Protein AF-A0A7W1KTT6-F1 (afdb_monomer_lite)

Radius of gyration: 33.04 Å; chains: 1; bounding box: 72×103×74 Å

Foldseek 3Di:
DDDDPVNVVCCVVVVVVVVVVVVVVVVCPVVVDPDDDDDDDDDDDDDDDDDDDDDDDDDDDPPPPPPPDPPPPDDDPPDDPVVPDDDDDDDDDDDDDDDDDDDDDPDPDPPDPDDDDDADPQAAWDWDQDPNWIKGWRWWDDDPNFIATWMAINNDIDGGQGAQRADPVRQKGWHDDDVQKTWMDGPHDIDMIGGHPPD

Secondary structure (DSSP, 8-state):
-PPPHHHHHHHHHHHHHHHHHHHHHHHHHHHTT------PPPPP---PPP-----------------------S--TTPPPGGG-PPP-----------------------------PPPTT--B-EEEETTEEEEEEEEEEETTEEEEEEEETTEEEEEEETT-EETTTTEEEEEEETTEEEEEETTEEEEEEB----

pLDDT: mean 70.81, std 20.76, range [34.56, 96.5]

Sequence (199 aa):
MPLTPRDRRTLMIGGGVLGVLLVGFMLMNLLAGGGGDEAIPSLPDITVPPDGNGPGPVTPTPSVGTSPIPVFTGRDPFSIPPELTSAPATTSSTSTSTSTSTSTTSTTSTSTSTTTTSPPPGGSGDGDEVGGKTVVLLSVFTNGGEPMVQVDVDGQVFNGIGIGDTFDNGRYELRSVSGDCATFVFGDESFTLCVDPDK

Structure (mmCIF, N/CA/C/O backbone):
data_AF-A0A7W1KTT6-F1
#
_entry.id   AF-A0A7W1KTT6-F1
#
loop_
_atom_site.group_PDB
_atom_site.id
_atom_site.type_symbol
_atom_site.label_atom_id
_atom_site.label_alt_id
_atom_site.label_comp_id
_atom_site.label_asym_id
_atom_site.label_entity_id
_atom_site.label_seq_id
_atom_site.pdbx_PDB_ins_code
_atom_site.Cartn_x
_atom_site.Cartn_y
_atom_site.Cartn_z
_atom_site.occupancy
_atom_site.B_iso_or_equiv
_atom_site.auth_seq_id
_atom_site.auth_comp_id
_atom_site.auth_asym_id
_atom_site.auth_atom_id
_atom_site.pdbx_PDB_model_num
ATOM 1 N N . MET A 1 1 ? -1.187 54.046 -0.653 1.00 56.88 1 MET A N 1
ATOM 2 C CA . MET A 1 1 ? -2.513 53.758 -1.242 1.00 56.88 1 MET A CA 1
ATOM 3 C C . MET A 1 1 ? -2.971 52.419 -0.681 1.00 56.88 1 MET A C 1
ATOM 5 O O . MET A 1 1 ? -2.197 51.475 -0.793 1.00 56.88 1 MET A O 1
ATOM 9 N N . PRO A 1 2 ? -4.114 52.331 0.021 1.00 67.19 2 PRO A N 1
ATOM 10 C CA . PRO A 1 2 ? -4.573 51.065 0.587 1.00 67.19 2 PRO A CA 1
ATOM 11 C C . PRO A 1 2 ? -4.939 50.098 -0.547 1.00 67.19 2 PRO A C 1
ATOM 13 O O . PRO A 1 2 ? -5.739 50.435 -1.416 1.00 67.19 2 PRO A O 1
ATOM 16 N N . LEU A 1 3 ? -4.312 48.920 -0.557 1.00 65.62 3 LEU A N 1
ATOM 17 C CA . LEU A 1 3 ? -4.568 47.877 -1.550 1.00 65.62 3 LEU A CA 1
ATOM 18 C C . LEU A 1 3 ? -6.004 47.375 -1.392 1.00 65.62 3 LEU A C 1
ATOM 20 O O . LEU A 1 3 ? -6.430 47.036 -0.283 1.00 65.62 3 LEU A O 1
ATOM 24 N N . THR A 1 4 ? -6.756 47.340 -2.492 1.00 80.38 4 THR A N 1
ATOM 25 C CA . THR A 1 4 ? -8.133 46.850 -2.446 1.00 80.38 4 THR A CA 1
ATOM 26 C C . THR A 1 4 ? -8.159 45.359 -2.075 1.00 80.38 4 THR A C 1
ATOM 28 O O . THR A 1 4 ? -7.222 44.617 -2.384 1.00 80.38 4 THR A O 1
ATOM 31 N N . PRO A 1 5 ? -9.228 44.864 -1.420 1.00 75.06 5 PRO A N 1
ATOM 32 C CA . PRO A 1 5 ? -9.309 43.468 -0.978 1.00 75.06 5 PRO A CA 1
ATOM 33 C C . PRO A 1 5 ? -9.140 42.434 -2.103 1.00 75.06 5 PRO A C 1
ATOM 35 O O . PRO A 1 5 ? -8.706 41.311 -1.849 1.00 75.06 5 PRO A O 1
ATOM 38 N N . ARG A 1 6 ? -9.457 42.811 -3.349 1.00 72.44 6 ARG A N 1
ATOM 39 C CA . ARG A 1 6 ? -9.263 41.966 -4.536 1.00 72.44 6 ARG A CA 1
ATOM 40 C C . ARG A 1 6 ? -7.788 41.849 -4.919 1.00 72.44 6 ARG A C 1
ATOM 42 O O . ARG A 1 6 ? -7.324 40.729 -5.099 1.00 72.44 6 ARG A O 1
ATOM 49 N N . ASP A 1 7 ? -7.039 42.951 -4.919 1.00 73.50 7 ASP A N 1
ATOM 50 C CA . ASP A 1 7 ? -5.594 42.930 -5.191 1.00 73.50 7 ASP A CA 1
ATOM 51 C C . ASP A 1 7 ? -4.828 42.134 -4.138 1.00 73.50 7 ASP A C 1
ATOM 53 O O . ASP A 1 7 ? -3.911 41.386 -4.466 1.00 73.50 7 ASP A O 1
ATOM 57 N N . ARG A 1 8 ? -5.247 42.211 -2.869 1.00 76.56 8 ARG A N 1
ATOM 58 C CA . ARG A 1 8 ? -4.639 41.417 -1.793 1.00 76.56 8 ARG A CA 1
ATOM 59 C C . ARG A 1 8 ? -4.814 39.913 -2.016 1.00 76.56 8 ARG A C 1
ATOM 61 O O . ARG A 1 8 ? -3.890 39.149 -1.749 1.00 76.56 8 ARG A O 1
ATOM 68 N N . ARG A 1 9 ? -5.979 39.485 -2.514 1.00 75.25 9 ARG A N 1
ATOM 69 C CA . ARG A 1 9 ? -6.261 38.071 -2.799 1.00 75.25 9 ARG A CA 1
ATOM 70 C C . ARG A 1 9 ? -5.501 37.591 -4.035 1.00 75.25 9 ARG A C 1
ATOM 72 O O . ARG A 1 9 ? -4.927 36.508 -3.995 1.00 75.25 9 ARG A O 1
ATOM 79 N N . THR A 1 10 ? -5.421 38.412 -5.079 1.00 78.81 10 THR A N 1
ATOM 80 C CA . THR A 1 10 ? -4.628 38.112 -6.280 1.00 78.81 10 THR A CA 1
ATOM 81 C C . THR A 1 10 ? -3.133 38.045 -5.969 1.00 78.81 10 THR A C 1
ATOM 83 O O . THR A 1 10 ? -2.455 37.149 -6.457 1.00 78.81 10 THR A O 1
ATOM 86 N N . LEU A 1 11 ? -2.619 38.924 -5.105 1.00 77.44 11 LEU A N 1
ATOM 87 C CA . LEU A 1 11 ? -1.205 38.940 -4.726 1.00 77.44 11 LEU A CA 1
ATOM 88 C C . LEU A 1 11 ? -0.835 37.777 -3.793 1.00 77.44 11 LEU A C 1
ATOM 90 O O . LEU A 1 11 ? 0.236 37.199 -3.948 1.00 77.44 11 LEU A O 1
ATOM 94 N N . MET A 1 12 ? -1.730 37.372 -2.883 1.00 76.88 12 MET A N 1
ATOM 95 C CA . MET A 1 12 ? -1.530 36.162 -2.073 1.00 76.88 12 MET A CA 1
ATOM 96 C C . MET A 1 12 ? -1.546 34.887 -2.921 1.00 76.88 12 MET A C 1
ATOM 98 O O . MET A 1 12 ? -0.669 34.043 -2.762 1.00 76.88 12 MET A O 1
ATOM 102 N N . ILE A 1 13 ? -2.519 34.745 -3.827 1.00 76.12 13 ILE A N 1
ATOM 103 C CA . ILE A 1 13 ? -2.648 33.540 -4.658 1.00 76.12 13 ILE A CA 1
ATOM 104 C C . ILE A 1 13 ? -1.524 33.491 -5.702 1.00 76.12 13 ILE A C 1
ATOM 106 O O . ILE A 1 13 ? -0.840 32.479 -5.814 1.00 76.12 13 ILE A O 1
ATOM 110 N N . GLY A 1 14 ? -1.278 34.590 -6.418 1.00 74.56 14 GLY A N 1
ATOM 111 C CA . GLY A 1 14 ? -0.224 34.669 -7.432 1.00 74.56 14 GLY A CA 1
ATOM 112 C C . GLY A 1 14 ? 1.182 34.536 -6.843 1.00 74.56 14 GLY A C 1
ATOM 113 O O . GLY A 1 14 ? 2.007 33.807 -7.387 1.00 74.56 14 GLY A O 1
ATOM 114 N N . GLY A 1 15 ? 1.441 35.174 -5.697 1.00 81.69 15 GLY A N 1
ATOM 115 C CA . GLY A 1 15 ? 2.716 35.046 -4.988 1.00 81.69 15 GLY A CA 1
ATOM 116 C C . GLY A 1 15 ? 2.950 33.636 -4.446 1.00 81.69 15 GLY A C 1
ATOM 117 O O . GLY A 1 15 ? 4.059 33.118 -4.557 1.00 81.69 15 GLY A O 1
ATOM 118 N N . GLY A 1 16 ? 1.903 32.985 -3.928 1.0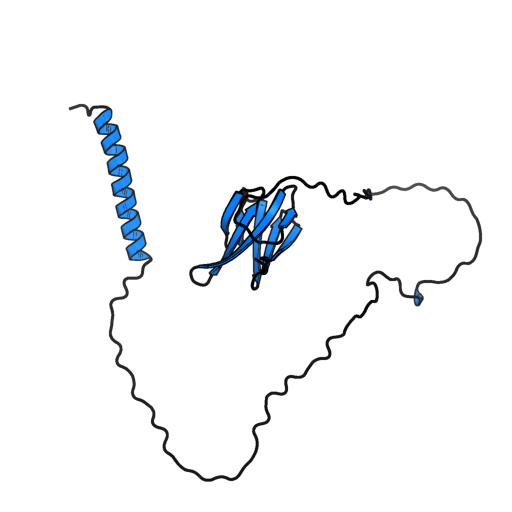0 86.25 16 GLY A N 1
ATOM 119 C CA . GLY A 1 16 ? 1.973 31.596 -3.473 1.00 86.25 16 GLY A CA 1
ATOM 120 C C . GLY A 1 16 ? 2.316 30.627 -4.605 1.00 86.25 16 GLY A C 1
ATOM 121 O O . GLY A 1 16 ? 3.244 29.835 -4.470 1.00 86.25 16 GLY A O 1
ATOM 122 N N . VAL A 1 17 ? 1.631 30.734 -5.748 1.00 88.56 17 VAL A N 1
ATOM 123 C CA . VAL A 1 17 ? 1.879 29.864 -6.913 1.00 88.56 17 VAL A CA 1
ATOM 124 C C . VAL A 1 17 ? 3.291 30.062 -7.471 1.00 88.56 17 VAL A C 1
ATOM 126 O O . VAL A 1 17 ? 3.981 29.082 -7.751 1.00 88.56 17 VAL A O 1
ATOM 129 N N . LEU A 1 18 ? 3.757 31.310 -7.582 1.00 88.06 18 LEU A N 1
ATOM 130 C CA . LEU A 1 18 ? 5.113 31.600 -8.057 1.00 88.06 18 LEU A CA 1
ATOM 131 C C . LEU A 1 18 ? 6.187 31.077 -7.090 1.00 88.06 18 LEU A C 1
ATOM 133 O O . LEU A 1 18 ? 7.201 30.537 -7.530 1.00 88.06 18 LEU A O 1
ATOM 137 N N . GLY A 1 19 ? 5.950 31.194 -5.780 1.00 89.44 19 GLY A N 1
ATOM 138 C CA . GLY A 1 19 ? 6.840 30.653 -4.754 1.00 89.44 19 GLY A CA 1
ATOM 139 C C . GLY A 1 19 ? 6.948 29.130 -4.820 1.00 89.44 19 GLY A C 1
ATOM 140 O O . GLY A 1 19 ? 8.054 28.594 -4.815 1.00 89.44 19 GLY A O 1
ATOM 141 N N . VAL A 1 20 ? 5.816 28.433 -4.959 1.00 91.50 20 VAL A N 1
ATOM 142 C CA . VAL A 1 20 ? 5.790 26.965 -5.079 1.00 91.50 20 VAL A CA 1
ATOM 143 C C . VAL A 1 20 ? 6.499 26.498 -6.352 1.00 91.50 20 VAL A C 1
ATOM 145 O O . VAL A 1 20 ? 7.270 25.544 -6.292 1.00 91.50 20 VAL A O 1
ATOM 148 N N . LEU A 1 21 ? 6.316 27.190 -7.481 1.00 90.56 21 LEU A N 1
ATOM 149 C CA . LEU A 1 21 ? 7.017 26.861 -8.727 1.00 90.56 21 LEU A CA 1
ATOM 150 C C . LEU A 1 21 ? 8.536 27.034 -8.618 1.00 90.56 21 LEU A C 1
ATOM 152 O O . LEU A 1 21 ? 9.272 26.174 -9.094 1.00 90.56 21 LEU A O 1
ATOM 156 N N . LEU A 1 22 ? 9.016 28.104 -7.978 1.00 89.62 22 LEU A N 1
ATOM 157 C CA . LEU A 1 22 ? 10.454 28.326 -7.789 1.00 89.62 22 LEU A CA 1
ATOM 158 C C . LEU A 1 22 ? 11.085 27.271 -6.878 1.00 89.62 22 LEU A C 1
ATOM 160 O O . LEU A 1 22 ? 12.152 26.748 -7.196 1.00 89.62 22 LEU A O 1
ATOM 164 N N . VAL A 1 23 ? 10.419 26.930 -5.773 1.00 90.06 23 VAL A N 1
ATOM 165 C CA . VAL A 1 23 ? 10.900 25.893 -4.848 1.00 90.06 23 VAL A CA 1
ATOM 166 C C . VAL A 1 23 ? 10.878 24.520 -5.519 1.00 90.06 23 VAL A C 1
ATOM 168 O O . VAL A 1 23 ? 11.867 23.794 -5.446 1.00 90.06 23 VAL A O 1
ATOM 171 N N . GLY A 1 24 ? 9.801 24.190 -6.237 1.00 88.81 24 GLY A N 1
ATOM 172 C CA . GLY A 1 24 ? 9.694 22.951 -7.006 1.00 88.81 24 GLY A CA 1
ATOM 173 C C . GLY A 1 24 ? 10.766 22.843 -8.090 1.00 88.81 24 GLY A C 1
ATOM 174 O O . GLY A 1 24 ? 11.413 21.809 -8.203 1.00 88.81 24 GLY A O 1
ATOM 175 N N . PHE A 1 25 ? 11.030 23.922 -8.832 1.00 86.25 25 PHE A N 1
ATOM 176 C CA . PHE A 1 25 ? 12.096 23.955 -9.835 1.00 86.25 25 PHE A CA 1
ATOM 177 C C . PHE A 1 25 ? 13.480 23.762 -9.207 1.00 86.25 25 PHE A C 1
ATOM 179 O O . PHE A 1 25 ? 14.298 23.023 -9.754 1.00 86.25 25 PHE A O 1
ATOM 186 N N . MET A 1 26 ? 13.755 24.381 -8.055 1.00 84.50 26 MET A N 1
ATOM 187 C CA . MET A 1 26 ? 15.050 24.216 -7.394 1.00 84.50 26 MET A CA 1
ATOM 188 C C . MET A 1 26 ? 15.242 22.797 -6.853 1.00 84.50 26 MET A C 1
ATOM 190 O O . MET A 1 26 ? 16.310 22.220 -7.035 1.00 84.50 26 MET A O 1
ATOM 194 N N . LEU A 1 27 ? 14.200 22.211 -6.256 1.00 84.75 27 LEU A N 1
ATOM 195 C CA . LEU A 1 27 ? 14.218 20.817 -5.811 1.00 84.75 27 LEU A CA 1
ATOM 196 C C . LEU A 1 27 ? 14.378 19.861 -6.990 1.00 84.75 27 LEU A C 1
ATOM 198 O O . LEU A 1 27 ? 15.180 18.942 -6.904 1.00 84.75 27 LEU A O 1
ATOM 202 N N . MET A 1 28 ? 13.699 20.112 -8.110 1.00 82.38 28 MET A N 1
ATOM 203 C CA . MET A 1 28 ? 13.855 19.298 -9.313 1.00 82.38 28 MET A CA 1
ATOM 204 C C . MET A 1 28 ? 15.287 19.374 -9.848 1.00 82.38 28 MET A C 1
ATOM 206 O O . MET A 1 28 ? 15.855 18.346 -10.167 1.00 82.38 28 MET A O 1
ATOM 210 N N . ASN A 1 29 ? 15.917 20.552 -9.889 1.00 80.12 29 ASN A N 1
ATOM 211 C CA . ASN A 1 29 ? 17.309 20.667 -10.344 1.00 80.12 29 ASN A CA 1
ATOM 212 C C . ASN A 1 29 ? 18.329 20.086 -9.344 1.00 80.12 29 ASN A C 1
ATOM 214 O O . ASN A 1 29 ? 19.382 19.622 -9.773 1.00 80.12 29 ASN A O 1
ATOM 218 N N . LEU A 1 30 ? 18.041 20.086 -8.034 1.00 75.81 30 LEU A N 1
ATOM 219 C CA . LEU A 1 30 ? 18.902 19.442 -7.033 1.00 75.81 30 LEU A CA 1
ATOM 220 C C . LEU A 1 30 ? 18.746 17.913 -7.008 1.00 75.81 30 LEU A C 1
ATOM 222 O O . LEU A 1 30 ? 19.740 17.215 -6.827 1.00 75.81 30 LEU A O 1
ATOM 226 N N . LEU A 1 31 ? 17.527 17.389 -7.170 1.00 74.75 31 LEU A N 1
ATOM 227 C CA . LEU A 1 31 ? 17.253 15.947 -7.126 1.00 74.75 31 LEU A CA 1
ATOM 228 C C . LEU A 1 31 ? 17.469 15.270 -8.482 1.00 74.75 31 LEU A C 1
ATOM 230 O O . LEU A 1 31 ? 17.894 14.122 -8.518 1.00 74.75 31 LEU A O 1
ATOM 234 N N . ALA A 1 32 ? 17.217 15.963 -9.595 1.00 67.62 32 ALA A N 1
ATOM 235 C CA . ALA A 1 32 ? 17.369 15.395 -10.934 1.00 67.62 32 ALA A CA 1
ATOM 236 C C . ALA A 1 32 ? 18.821 15.362 -11.430 1.00 67.62 32 ALA A C 1
ATOM 238 O O . ALA A 1 32 ? 19.022 15.091 -12.606 1.00 67.62 32 ALA A O 1
ATOM 239 N N . GLY A 1 33 ? 19.810 15.615 -10.562 1.00 54.34 33 GLY A N 1
ATOM 240 C CA . GLY A 1 33 ? 21.219 15.345 -10.836 1.00 54.34 33 GLY A CA 1
ATOM 241 C C . GLY A 1 33 ? 21.707 15.963 -12.144 1.00 54.34 33 GLY A C 1
ATOM 242 O O . GLY A 1 33 ? 21.735 15.303 -13.177 1.00 54.34 33 GLY A O 1
ATOM 243 N N . GLY A 1 34 ? 22.147 17.222 -12.095 1.00 58.66 34 GLY A N 1
ATOM 244 C CA . GLY A 1 34 ? 22.884 17.849 -13.193 1.00 58.66 34 GLY A CA 1
ATOM 245 C C . GLY A 1 34 ? 24.236 17.167 -13.424 1.00 58.66 34 GLY A C 1
ATOM 246 O O . GLY A 1 34 ? 25.269 17.682 -13.003 1.00 58.66 34 GLY A O 1
ATOM 247 N N . GLY A 1 35 ? 24.225 15.997 -14.059 1.00 55.22 35 GLY A N 1
ATOM 248 C CA . GLY A 1 35 ? 25.397 15.324 -14.597 1.00 55.22 35 GLY A CA 1
ATOM 249 C C . GLY A 1 35 ? 25.709 15.917 -15.960 1.00 55.22 35 GLY A C 1
ATOM 250 O O . GLY A 1 35 ? 25.062 15.577 -16.943 1.00 55.22 35 GLY A O 1
ATOM 251 N N . GLY A 1 36 ? 26.663 16.846 -16.004 1.00 57.91 36 GLY A N 1
ATOM 252 C CA . GLY A 1 36 ? 27.285 17.243 -17.259 1.00 57.91 36 GLY A CA 1
ATOM 253 C C . GLY A 1 36 ? 27.987 16.037 -17.877 1.00 57.91 36 GLY A C 1
ATOM 254 O O . GLY A 1 36 ? 28.704 15.314 -17.186 1.00 57.91 36 GLY A O 1
ATOM 255 N N . ASP A 1 37 ? 27.755 15.821 -19.167 1.00 57.00 37 ASP A N 1
ATOM 256 C CA . ASP A 1 37 ? 28.387 14.775 -19.959 1.00 57.00 37 ASP A CA 1
ATOM 257 C C . ASP A 1 37 ? 29.908 15.009 -20.049 1.00 57.00 37 ASP A C 1
ATOM 259 O O . ASP A 1 37 ? 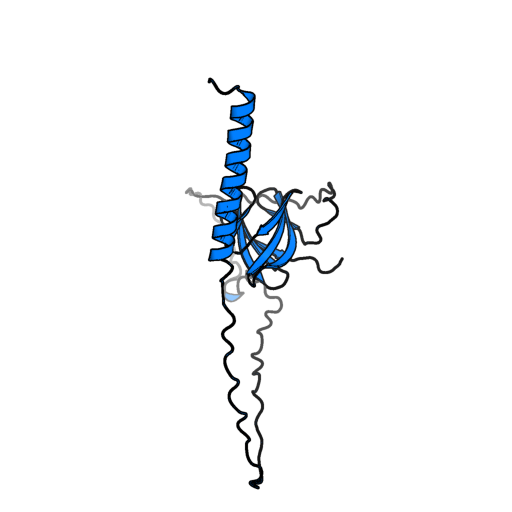30.403 15.684 -20.953 1.00 57.00 37 ASP A O 1
ATOM 263 N N . GLU A 1 38 ? 30.676 14.446 -19.116 1.00 51.66 38 GLU A N 1
ATOM 264 C CA . GLU A 1 38 ? 32.108 14.227 -19.314 1.00 51.66 38 GLU A CA 1
ATOM 265 C C . GLU A 1 38 ? 32.306 12.897 -20.045 1.00 51.66 38 GLU A C 1
ATOM 267 O O . GLU A 1 38 ? 32.168 11.806 -19.490 1.00 51.66 38 GLU A O 1
ATOM 272 N N . ALA A 1 39 ? 32.611 13.005 -21.339 1.00 55.19 39 ALA A N 1
ATOM 273 C CA . ALA A 1 39 ? 33.001 11.894 -22.189 1.00 55.19 39 ALA A CA 1
ATOM 274 C C . ALA A 1 39 ? 34.246 11.193 -21.621 1.00 55.19 39 ALA A C 1
ATOM 276 O O . ALA A 1 39 ? 35.349 11.743 -21.641 1.00 55.19 39 ALA A O 1
ATOM 277 N N . ILE A 1 40 ? 34.079 9.956 -21.155 1.00 56.50 40 ILE A N 1
ATOM 278 C CA . ILE A 1 40 ? 35.194 9.090 -20.767 1.00 56.50 40 ILE A CA 1
ATOM 279 C C . ILE A 1 40 ? 35.611 8.275 -22.006 1.00 56.50 40 ILE A C 1
ATOM 281 O O . ILE A 1 40 ? 34.756 7.619 -22.606 1.00 56.50 40 ILE A O 1
ATOM 285 N N . PRO A 1 41 ? 36.888 8.298 -22.431 1.00 57.12 41 PRO A N 1
ATOM 286 C CA . PRO A 1 41 ? 37.355 7.510 -23.568 1.00 57.12 41 PRO A CA 1
ATOM 287 C C . PRO A 1 41 ? 37.323 6.006 -23.258 1.00 57.12 41 PRO A C 1
ATOM 289 O O . PRO A 1 41 ? 37.822 5.557 -22.226 1.00 57.12 41 PRO A O 1
ATOM 292 N N . SER A 1 42 ? 36.761 5.228 -24.183 1.00 56.75 42 SER A N 1
ATOM 293 C CA . SER A 1 42 ? 36.756 3.765 -24.173 1.00 56.75 42 SER A CA 1
ATOM 294 C C . SER A 1 42 ? 38.185 3.212 -24.106 1.00 56.75 42 SER A C 1
ATOM 296 O O . SER A 1 42 ? 39.025 3.554 -24.941 1.00 56.75 42 SER A O 1
ATOM 298 N N . LEU A 1 43 ? 38.466 2.343 -23.130 1.00 54.84 43 LEU A N 1
ATOM 299 C CA . LEU A 1 43 ? 39.713 1.575 -23.083 1.00 54.84 43 LEU A CA 1
ATOM 300 C C . LEU A 1 43 ? 39.743 0.516 -24.206 1.00 54.84 43 LEU A C 1
ATOM 302 O O . LEU A 1 43 ? 38.690 -0.015 -24.561 1.00 54.84 43 LEU A O 1
ATOM 306 N N . PRO A 1 44 ? 40.925 0.201 -24.768 1.00 56.50 44 PRO A N 1
ATOM 307 C CA . PRO A 1 44 ? 41.053 -0.737 -25.877 1.00 56.50 44 PRO A CA 1
ATOM 308 C C . PRO A 1 44 ? 40.816 -2.198 -25.466 1.00 56.50 44 PRO A C 1
ATOM 310 O O . PRO A 1 44 ? 41.243 -2.646 -24.403 1.00 56.50 44 PRO A O 1
ATOM 313 N N . ASP A 1 45 ? 40.174 -2.917 -26.386 1.00 49.97 45 ASP A N 1
ATOM 314 C CA . ASP A 1 45 ? 39.990 -4.368 -26.461 1.00 49.97 45 ASP A CA 1
ATOM 315 C C . ASP A 1 45 ? 41.283 -5.138 -26.122 1.00 49.97 45 ASP A C 1
ATOM 317 O O . ASP A 1 45 ? 42.322 -4.945 -26.762 1.00 49.97 45 ASP A O 1
ATOM 321 N N . ILE A 1 46 ? 41.233 -6.033 -25.126 1.00 49.22 46 ILE A N 1
ATOM 322 C CA . ILE A 1 46 ? 42.308 -7.008 -24.899 1.00 49.22 46 ILE A CA 1
ATOM 323 C C . ILE A 1 46 ? 42.063 -8.199 -25.824 1.00 49.22 46 ILE A C 1
ATOM 325 O O . ILE A 1 46 ? 41.324 -9.130 -25.510 1.00 49.22 46 ILE A O 1
ATOM 329 N N . THR A 1 47 ? 42.739 -8.166 -26.968 1.00 46.25 47 THR A N 1
ATOM 330 C CA . THR A 1 47 ? 42.889 -9.284 -27.900 1.00 46.25 47 THR A CA 1
ATOM 331 C C . THR A 1 47 ? 43.616 -10.451 -27.220 1.00 46.25 47 THR A C 1
ATOM 333 O O . THR A 1 47 ? 44.801 -10.351 -26.899 1.00 46.25 47 THR A O 1
ATOM 336 N N . VAL A 1 48 ? 42.929 -11.580 -27.024 1.00 59.78 48 VAL A N 1
ATOM 337 C CA . VAL A 1 48 ? 43.547 -12.859 -26.630 1.00 59.78 48 VAL A CA 1
ATOM 338 C C . VAL A 1 48 ? 44.139 -13.539 -27.881 1.00 59.78 48 VAL A C 1
ATOM 340 O O . VAL A 1 48 ? 43.427 -13.664 -28.879 1.00 59.78 48 VAL A O 1
ATOM 343 N N . PRO A 1 49 ? 45.416 -13.973 -27.876 1.00 61.72 49 PRO A N 1
ATOM 344 C CA . PRO A 1 49 ? 46.023 -14.682 -29.005 1.00 61.72 49 PRO A CA 1
ATOM 345 C C . PRO A 1 49 ? 45.562 -16.154 -29.099 1.00 61.72 49 PRO A C 1
ATOM 347 O O . PRO A 1 49 ? 45.219 -16.749 -28.074 1.00 61.72 49 PRO A O 1
ATOM 350 N N . PRO A 1 50 ? 45.573 -16.761 -30.303 1.00 56.22 50 PRO A N 1
ATOM 351 C CA . PRO A 1 50 ? 45.160 -18.143 -30.509 1.00 56.22 50 PRO A CA 1
ATOM 352 C C . PRO A 1 50 ? 46.304 -19.150 -30.289 1.00 56.22 50 PRO A C 1
ATOM 354 O O . PRO A 1 50 ? 47.484 -18.821 -30.387 1.00 56.22 50 PRO A O 1
ATOM 357 N N . ASP A 1 51 ? 45.874 -20.395 -30.078 1.00 47.88 51 ASP A N 1
ATOM 358 C CA . ASP A 1 51 ? 46.588 -21.670 -30.218 1.00 47.88 51 ASP A CA 1
ATOM 359 C C . ASP A 1 51 ? 47.554 -22.142 -29.117 1.00 47.88 51 ASP A C 1
ATOM 361 O O . ASP A 1 51 ? 48.666 -21.658 -28.920 1.00 47.88 51 ASP A O 1
ATOM 365 N N . GLY A 1 52 ? 47.136 -23.241 -28.479 1.00 44.06 52 GLY A N 1
ATOM 366 C CA . GLY A 1 52 ? 47.953 -24.101 -27.631 1.00 44.06 52 GLY A CA 1
ATOM 367 C C . GLY A 1 52 ? 47.263 -25.446 -27.389 1.00 44.06 52 GLY A C 1
ATOM 368 O O . GLY A 1 52 ? 46.559 -25.614 -26.400 1.00 44.06 52 GLY A O 1
ATOM 369 N N . ASN A 1 53 ? 47.453 -26.388 -28.320 1.00 51.62 53 ASN A N 1
ATOM 370 C CA . ASN A 1 53 ? 47.019 -27.791 -28.271 1.00 51.62 53 ASN A CA 1
ATOM 371 C C . ASN A 1 53 ? 47.210 -28.459 -26.893 1.00 51.62 53 ASN A C 1
ATOM 373 O O . ASN A 1 53 ? 48.340 -28.618 -26.430 1.00 51.62 53 ASN A O 1
ATOM 377 N N . GLY A 1 54 ? 46.128 -28.999 -26.327 1.00 44.34 54 GLY A N 1
ATOM 378 C CA . GLY A 1 54 ? 46.169 -29.952 -25.215 1.00 44.34 54 GLY A CA 1
ATOM 379 C C . GLY A 1 54 ? 44.953 -30.892 -25.238 1.00 44.34 54 GLY A C 1
ATOM 380 O O . GLY A 1 54 ? 43.825 -30.398 -25.276 1.00 44.34 54 GLY A O 1
ATOM 381 N N . PRO A 1 55 ? 45.127 -32.230 -25.244 1.00 51.84 55 PRO A N 1
ATOM 382 C CA . PRO A 1 55 ? 44.003 -33.160 -25.245 1.00 51.84 55 PRO A CA 1
ATOM 383 C C . PRO A 1 55 ? 43.491 -33.483 -23.822 1.00 51.84 55 PRO A C 1
ATOM 385 O O . PRO A 1 55 ? 44.131 -34.232 -23.089 1.00 51.84 55 PRO A O 1
ATOM 388 N N . GLY A 1 56 ? 42.284 -32.978 -23.512 1.00 45.06 56 GLY A N 1
ATOM 389 C CA . GLY A 1 56 ? 41.271 -33.510 -22.566 1.00 45.06 56 GLY A CA 1
ATOM 390 C C . GLY A 1 56 ? 41.450 -33.233 -21.057 1.00 45.06 56 GLY A C 1
ATOM 391 O O . GLY A 1 56 ? 42.526 -32.810 -20.647 1.00 45.06 56 GLY A O 1
ATOM 392 N N . PRO A 1 57 ? 40.462 -33.556 -20.182 1.00 48.41 57 PRO A N 1
ATOM 393 C CA . PRO A 1 57 ? 39.022 -33.784 -20.396 1.00 48.41 57 PRO A CA 1
ATOM 394 C C . PRO A 1 57 ? 38.081 -33.070 -19.368 1.00 48.41 57 PRO A C 1
ATOM 396 O O . PRO A 1 57 ? 38.470 -32.740 -18.257 1.00 48.41 57 PRO A O 1
ATOM 399 N N . VAL A 1 58 ? 36.808 -32.918 -19.765 1.00 51.97 58 VAL A N 1
ATOM 400 C CA . VAL A 1 58 ? 35.547 -32.760 -18.989 1.00 51.97 58 VAL A CA 1
ATOM 401 C C . VAL A 1 58 ? 35.449 -31.761 -17.816 1.00 51.97 58 VAL A C 1
ATOM 403 O O . VAL A 1 58 ? 35.892 -31.995 -16.698 1.00 51.97 58 VAL A O 1
ATOM 406 N N . THR A 1 59 ? 34.663 -30.706 -18.039 1.00 56.78 59 THR A N 1
ATOM 407 C CA . THR A 1 59 ? 33.923 -29.977 -16.998 1.00 56.78 59 THR A CA 1
ATOM 408 C C . THR A 1 59 ? 32.794 -30.867 -16.457 1.00 56.78 59 THR A C 1
ATOM 410 O O . THR A 1 59 ? 31.889 -31.195 -17.228 1.00 56.78 59 THR A O 1
ATOM 413 N N . PRO A 1 60 ? 32.763 -31.253 -15.168 1.00 54.94 60 PRO A N 1
ATOM 414 C CA . PRO A 1 60 ? 31.521 -31.688 -14.555 1.00 54.94 60 PRO A CA 1
ATOM 415 C C . PRO A 1 60 ? 30.654 -30.456 -14.256 1.00 54.94 60 PRO A C 1
ATOM 417 O O . PRO A 1 60 ? 31.034 -29.557 -13.508 1.00 54.94 60 PRO A O 1
ATOM 420 N N . THR A 1 61 ? 29.487 -30.429 -14.890 1.00 62.69 61 THR A N 1
ATOM 421 C CA . THR A 1 61 ? 28.299 -29.630 -14.568 1.00 62.69 61 THR A CA 1
ATOM 422 C C . THR A 1 61 ? 28.094 -29.487 -13.050 1.00 62.69 61 THR A C 1
ATOM 424 O O . THR A 1 61 ? 28.292 -30.472 -12.333 1.00 62.69 61 THR A O 1
ATOM 427 N N . PRO A 1 62 ? 27.650 -28.325 -12.522 1.00 56.78 62 PRO A N 1
ATOM 428 C CA . PRO A 1 62 ? 27.197 -28.253 -11.137 1.00 56.78 62 PRO A CA 1
ATOM 429 C C . PRO A 1 62 ? 26.041 -29.241 -10.941 1.00 56.78 62 PRO A C 1
ATOM 431 O O . PRO A 1 62 ? 24.974 -29.109 -11.538 1.00 56.78 62 PRO A O 1
ATOM 434 N N . SER A 1 63 ? 26.279 -30.263 -10.123 1.00 55.56 63 SER A N 1
ATOM 435 C CA . SER A 1 63 ? 25.250 -31.201 -9.693 1.00 55.56 63 SER A CA 1
ATOM 436 C C . SER A 1 63 ? 24.256 -30.439 -8.821 1.00 55.56 63 SER A C 1
ATOM 438 O O . SER A 1 63 ? 24.560 -30.097 -7.677 1.00 55.56 63 SER A O 1
ATOM 440 N N . VAL A 1 64 ? 23.078 -30.131 -9.367 1.00 54.72 64 VAL A N 1
ATOM 441 C CA . VAL A 1 64 ? 21.924 -29.718 -8.566 1.00 54.72 64 VAL A CA 1
ATOM 442 C C . VAL A 1 64 ? 21.515 -30.950 -7.772 1.00 54.72 64 VAL A C 1
ATOM 444 O O . VAL A 1 64 ? 20.793 -31.817 -8.260 1.00 54.72 64 VAL A O 1
ATOM 447 N N . GLY A 1 65 ? 22.046 -31.056 -6.557 1.00 52.91 65 GLY A N 1
ATOM 448 C CA . GLY A 1 65 ? 21.587 -32.029 -5.584 1.00 52.91 65 GLY A CA 1
ATOM 449 C C . GLY A 1 65 ? 20.113 -31.769 -5.319 1.00 52.91 65 GLY A C 1
ATOM 450 O O . GLY A 1 65 ? 19.758 -30.813 -4.634 1.00 52.91 65 GLY A O 1
ATOM 451 N N . THR A 1 66 ? 19.248 -32.597 -5.897 1.00 57.34 66 THR A N 1
ATOM 452 C CA . THR A 1 66 ? 17.840 -32.667 -5.526 1.00 57.34 66 THR A CA 1
ATOM 453 C C . THR A 1 66 ? 17.791 -33.190 -4.095 1.00 57.34 66 THR A C 1
ATOM 455 O O . THR A 1 66 ? 17.792 -34.397 -3.863 1.00 57.34 66 THR A O 1
ATOM 458 N N . SER A 1 67 ? 17.819 -32.286 -3.116 1.00 64.56 67 SER A N 1
ATOM 459 C CA . SER A 1 67 ? 17.440 -32.640 -1.752 1.00 64.56 67 SER A CA 1
ATOM 460 C C . SER A 1 67 ? 16.029 -33.225 -1.823 1.00 64.56 67 SER A C 1
ATOM 462 O O . SER A 1 67 ? 15.151 -32.578 -2.403 1.00 64.56 67 SER A O 1
ATOM 464 N N . PRO A 1 68 ? 15.789 -34.443 -1.307 1.00 67.06 68 PRO A N 1
ATOM 465 C CA . PRO A 1 68 ? 14.448 -34.993 -1.291 1.00 67.06 68 PRO A CA 1
ATOM 466 C C . PRO A 1 68 ? 13.582 -34.047 -0.465 1.00 67.06 68 PRO A C 1
ATOM 468 O O . PRO A 1 68 ? 13.816 -33.865 0.728 1.00 67.06 68 PRO A O 1
ATOM 471 N N . ILE A 1 69 ? 12.610 -33.411 -1.115 1.00 66.06 69 ILE A N 1
ATOM 472 C CA . ILE A 1 69 ? 11.548 -32.691 -0.424 1.00 66.06 69 ILE A CA 1
ATOM 473 C C . ILE A 1 69 ? 10.837 -33.759 0.414 1.00 66.06 69 ILE A C 1
ATOM 475 O O . ILE A 1 69 ? 10.324 -34.719 -0.172 1.00 66.06 69 ILE A O 1
ATOM 479 N N . PRO A 1 70 ? 10.830 -33.678 1.757 1.00 65.12 70 PRO A N 1
ATOM 480 C CA . PRO A 1 70 ? 10.014 -34.578 2.548 1.00 65.12 70 PRO A CA 1
ATOM 481 C C . PRO A 1 70 ? 8.560 -34.244 2.227 1.00 65.12 70 PRO A C 1
ATOM 483 O O . PRO A 1 70 ? 8.003 -33.255 2.700 1.00 65.12 70 PRO A O 1
ATOM 486 N N . VAL A 1 71 ? 7.955 -35.046 1.356 1.00 64.94 71 VAL A N 1
ATOM 487 C CA . VAL A 1 71 ? 6.532 -34.954 1.062 1.00 64.94 71 VAL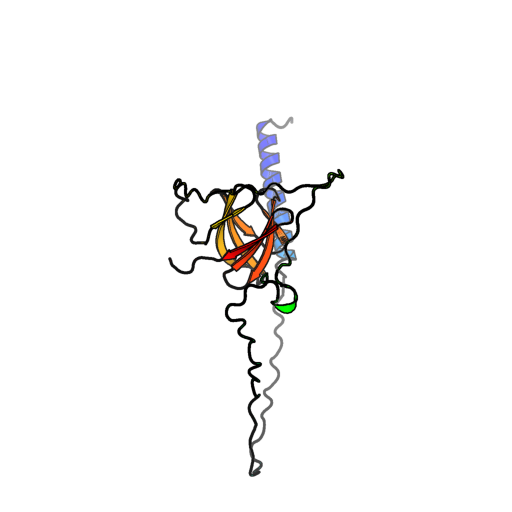 A CA 1
ATOM 488 C C . VAL A 1 71 ? 5.807 -35.467 2.304 1.00 64.94 71 VAL A C 1
ATOM 490 O O . VAL A 1 71 ? 5.654 -36.672 2.499 1.00 64.94 71 VAL A O 1
ATOM 493 N N . PHE A 1 72 ? 5.391 -34.551 3.177 1.00 62.34 72 PHE A N 1
ATOM 494 C CA . PHE A 1 72 ? 4.486 -34.847 4.285 1.00 62.34 72 PHE A CA 1
ATOM 495 C C . PHE A 1 72 ? 3.081 -35.062 3.721 1.00 62.34 72 PHE A C 1
ATOM 497 O O . PHE A 1 72 ? 2.191 -34.223 3.836 1.00 62.34 72 PHE A O 1
ATOM 504 N N . THR A 1 73 ? 2.877 -36.199 3.057 1.00 63.78 73 THR A N 1
ATOM 505 C CA . THR A 1 73 ? 1.545 -36.618 2.631 1.00 63.78 73 THR A CA 1
ATOM 506 C C . THR A 1 73 ? 0.718 -36.980 3.866 1.00 63.78 73 THR A C 1
ATOM 508 O O . THR A 1 73 ? 0.903 -38.045 4.457 1.00 63.78 73 THR A O 1
ATOM 511 N N . GLY A 1 74 ? -0.211 -36.102 4.241 1.00 63.22 74 GLY A N 1
ATOM 512 C CA . GLY A 1 74 ? -1.489 -36.501 4.838 1.00 63.22 74 GLY A CA 1
ATOM 513 C C . GLY A 1 74 ? -1.482 -37.018 6.278 1.00 63.22 74 GLY A C 1
ATOM 514 O O . GLY A 1 74 ? -2.394 -37.757 6.640 1.00 63.22 74 GLY A O 1
ATOM 515 N N . ARG A 1 75 ? -0.505 -36.646 7.114 1.00 67.06 75 ARG A N 1
ATOM 516 C CA . ARG A 1 75 ? -0.645 -36.788 8.573 1.00 67.06 75 ARG A CA 1
ATOM 517 C C . ARG A 1 75 ? -1.027 -35.440 9.161 1.00 67.06 75 ARG A C 1
ATOM 519 O O . ARG A 1 75 ? -0.290 -34.474 9.005 1.00 67.06 75 ARG A O 1
ATOM 526 N N . ASP A 1 76 ? -2.193 -35.402 9.793 1.00 70.25 76 ASP A N 1
ATOM 527 C CA . ASP A 1 76 ? -2.682 -34.245 10.532 1.00 70.25 76 ASP A CA 1
ATOM 528 C C . ASP A 1 76 ? -1.646 -33.858 11.610 1.00 70.25 76 ASP A C 1
ATOM 530 O O . ASP A 1 76 ? -1.318 -34.694 12.460 1.00 70.25 76 ASP A O 1
ATOM 534 N N . PRO A 1 77 ? -1.097 -32.628 11.573 1.00 68.50 77 PRO A N 1
ATOM 535 C CA . PRO A 1 77 ? -0.066 -32.175 12.507 1.00 68.50 77 PRO A CA 1
ATOM 536 C C . PRO A 1 77 ? -0.561 -32.080 13.958 1.00 68.50 77 PRO A C 1
ATOM 538 O O . PRO A 1 77 ? 0.249 -31.869 14.860 1.00 68.50 77 PRO A O 1
ATOM 541 N N . PHE A 1 78 ? -1.859 -32.273 14.195 1.00 73.94 78 PHE A N 1
ATOM 542 C CA . PHE A 1 78 ? -2.475 -32.311 15.519 1.00 73.94 78 PHE A CA 1
ATOM 543 C C . PHE A 1 78 ? -2.875 -33.721 15.968 1.00 73.94 78 PHE A C 1
ATOM 545 O O . PHE A 1 78 ? -3.393 -33.894 17.073 1.00 73.94 78 PHE A O 1
ATOM 552 N N . SER A 1 79 ? -2.611 -34.749 15.159 1.00 76.94 79 SER A N 1
ATOM 553 C CA . SER A 1 79 ? -2.912 -36.123 15.542 1.00 76.94 79 SER A CA 1
ATOM 554 C C . SER A 1 79 ? -1.940 -36.611 16.613 1.00 76.94 79 SER A C 1
ATOM 556 O O . SER A 1 79 ? -0.731 -36.731 16.403 1.00 76.94 79 SER A O 1
ATOM 558 N N . ILE A 1 80 ? -2.501 -36.913 17.780 1.00 78.38 80 ILE A N 1
ATOM 559 C CA . ILE A 1 80 ? -1.774 -37.424 18.937 1.00 78.38 80 ILE A CA 1
ATOM 560 C C . ILE A 1 80 ? -1.144 -38.774 18.548 1.00 78.38 80 ILE A C 1
ATOM 562 O O . ILE A 1 80 ? -1.860 -39.669 18.087 1.00 78.38 80 ILE A O 1
ATOM 566 N N . PRO A 1 81 ? 0.179 -38.959 18.705 1.00 70.00 81 PRO A N 1
ATOM 567 C CA . PRO A 1 81 ? 0.826 -40.209 18.346 1.00 70.00 81 PRO A CA 1
ATOM 568 C C . PRO A 1 81 ? 0.232 -41.378 19.153 1.00 70.00 81 PRO A C 1
ATOM 570 O O . PRO A 1 81 ? -0.056 -41.220 20.344 1.00 70.00 81 PRO A O 1
ATOM 573 N N . PRO A 1 82 ? 0.076 -42.568 18.542 1.00 66.31 82 PRO A N 1
ATOM 574 C CA . PRO A 1 82 ? -0.532 -43.726 19.197 1.00 66.31 82 PRO A CA 1
ATOM 575 C C . PRO A 1 82 ? 0.195 -44.170 20.477 1.00 66.31 82 PRO A C 1
ATOM 577 O O . PRO A 1 82 ? -0.410 -44.837 21.308 1.00 66.31 82 PRO A O 1
ATOM 580 N N . GLU A 1 83 ? 1.444 -43.744 20.692 1.00 61.62 83 GLU A N 1
ATOM 581 C CA . GLU A 1 83 ? 2.185 -43.986 21.940 1.00 61.62 83 GLU A CA 1
ATOM 582 C C . GLU A 1 83 ? 1.641 -43.214 23.156 1.00 61.62 83 GLU A C 1
ATOM 584 O O . GLU A 1 83 ? 1.924 -43.584 24.292 1.00 61.62 83 GLU A O 1
ATOM 589 N N . LEU A 1 84 ? 0.825 -42.175 22.943 1.00 57.78 84 LEU A N 1
ATOM 590 C CA . LEU A 1 84 ? 0.142 -41.429 24.010 1.00 57.78 84 LEU A CA 1
ATOM 591 C C . LEU A 1 84 ? -1.318 -41.872 24.207 1.00 57.78 84 LEU A C 1
ATOM 593 O O . LEU A 1 84 ? -1.969 -41.436 25.155 1.00 57.78 84 LEU A O 1
ATOM 597 N N . THR A 1 85 ? -1.842 -42.753 23.347 1.00 56.06 85 THR A N 1
ATOM 598 C CA . THR A 1 85 ? -3.208 -43.285 23.467 1.00 56.06 85 THR A CA 1
ATOM 599 C C . THR A 1 85 ? -3.177 -44.627 24.194 1.00 56.06 85 THR A C 1
ATOM 601 O O . THR A 1 85 ? -3.295 -45.694 23.595 1.00 56.06 85 THR A O 1
ATOM 604 N N . SER A 1 86 ? -3.004 -44.583 25.516 1.00 48.00 86 SER A N 1
ATOM 605 C CA . SER A 1 86 ? -3.275 -45.746 26.364 1.00 48.00 86 SER A CA 1
ATOM 606 C C . SER A 1 86 ? -4.794 -45.930 26.490 1.00 48.00 86 SER A C 1
ATOM 608 O O . SER A 1 86 ? -5.510 -45.019 26.905 1.00 48.00 86 SER A O 1
ATOM 610 N N . ALA A 1 87 ? -5.287 -47.095 26.069 1.00 50.09 87 ALA A N 1
ATOM 611 C CA . ALA A 1 87 ? -6.698 -47.483 26.087 1.00 50.09 87 ALA A CA 1
ATOM 612 C C . ALA A 1 87 ? -7.237 -47.694 27.530 1.00 50.09 87 ALA A C 1
ATOM 614 O O . ALA A 1 87 ? -6.455 -47.839 28.471 1.00 50.09 87 ALA A O 1
ATOM 615 N N . PRO A 1 88 ? -8.569 -47.697 27.737 1.00 47.06 88 PRO A N 1
ATOM 616 C CA . PRO A 1 88 ? -9.189 -47.337 29.007 1.00 47.06 88 PRO A CA 1
ATOM 617 C C . PRO A 1 88 ? -9.301 -48.517 29.979 1.00 47.06 88 PRO A C 1
ATOM 619 O O . PRO A 1 88 ? -9.695 -49.620 29.601 1.00 47.06 88 PRO A O 1
ATOM 622 N N . ALA A 1 89 ? -9.068 -48.247 31.264 1.00 38.16 89 ALA A N 1
ATOM 623 C CA . ALA A 1 89 ? -9.616 -49.045 32.352 1.00 38.16 89 ALA A CA 1
ATOM 624 C C . ALA A 1 89 ? -10.738 -48.246 33.025 1.00 38.16 89 ALA A C 1
ATOM 626 O O . ALA A 1 89 ? -10.529 -47.187 33.611 1.00 38.16 89 ALA A O 1
ATOM 627 N N . THR A 1 90 ? -11.946 -48.775 32.889 1.00 42.78 90 THR A N 1
ATOM 628 C CA . THR A 1 90 ? -13.169 -48.438 33.611 1.00 42.78 90 THR A CA 1
ATOM 629 C C . THR A 1 90 ? -12.917 -48.275 35.113 1.00 42.78 90 THR A C 1
ATOM 631 O O . THR A 1 90 ? -12.374 -49.189 35.726 1.00 42.78 90 THR A O 1
ATOM 634 N N . THR A 1 91 ? -13.367 -47.178 35.732 1.00 35.25 91 THR A N 1
ATOM 635 C CA . THR A 1 91 ? -14.030 -47.171 37.058 1.00 35.25 91 THR A CA 1
ATOM 636 C C . THR A 1 91 ? -14.502 -45.768 37.453 1.00 35.25 91 THR A C 1
ATOM 638 O O . THR A 1 91 ? -13.779 -44.782 37.369 1.00 35.25 91 THR A O 1
ATOM 641 N N . SER A 1 92 ? -15.758 -45.707 37.889 1.00 45.91 92 SER A N 1
ATOM 642 C CA . SER A 1 92 ? -16.455 -44.556 38.456 1.00 45.91 92 SER A CA 1
ATOM 643 C C . SER A 1 92 ? -15.759 -43.988 39.697 1.00 45.91 92 SER A C 1
ATOM 645 O O . SER A 1 92 ? -15.350 -44.750 40.568 1.00 45.91 92 SER A O 1
ATOM 647 N N . SER A 1 93 ? -15.750 -42.663 39.864 1.00 36.28 93 SER A N 1
ATOM 648 C CA . SER A 1 93 ? -15.986 -42.027 41.171 1.00 36.28 93 SER A CA 1
ATOM 649 C C . SER A 1 93 ? -16.159 -40.510 41.055 1.00 36.28 93 SER A C 1
ATOM 651 O O . SER A 1 93 ? -15.361 -39.786 40.472 1.00 36.28 93 SER A O 1
ATOM 653 N N . THR A 1 94 ? -17.260 -40.061 41.647 1.00 46.97 94 THR A N 1
ATOM 654 C CA . THR A 1 94 ? -17.597 -38.696 42.041 1.00 46.97 94 THR A CA 1
ATOM 655 C C . THR A 1 94 ? -16.481 -38.052 42.862 1.00 46.97 94 THR A C 1
ATOM 657 O O . THR A 1 94 ? -16.043 -38.653 43.839 1.00 46.97 94 THR A O 1
ATOM 660 N N . SER A 1 95 ? -16.103 -36.807 42.549 1.00 37.22 95 SER A N 1
ATOM 661 C CA . SER A 1 95 ? -15.552 -35.831 43.506 1.00 37.22 95 SER A CA 1
ATOM 662 C C . SER A 1 95 ? -15.600 -34.411 42.938 1.00 37.22 95 SER A C 1
ATOM 664 O O . SER A 1 95 ? -14.947 -34.084 41.954 1.00 37.22 95 SER A O 1
ATOM 666 N N . THR A 1 96 ? -16.390 -33.571 43.599 1.00 46.25 96 THR A N 1
ATOM 667 C CA . THR A 1 96 ? -16.411 -32.110 43.505 1.00 46.25 96 THR A CA 1
ATOM 668 C C . THR A 1 96 ? -15.081 -31.525 43.982 1.00 46.25 96 THR A C 1
ATOM 670 O O . THR A 1 96 ? -14.640 -31.876 45.074 1.00 46.25 96 THR A O 1
ATOM 673 N N . SER A 1 97 ? -14.493 -30.581 43.237 1.00 37.53 97 SER A N 1
ATOM 674 C CA . SER A 1 97 ? -13.719 -29.453 43.787 1.00 37.53 97 SER A CA 1
ATOM 675 C C . SER A 1 97 ? -13.490 -28.358 42.740 1.00 37.53 97 SER A C 1
ATOM 677 O O . SER A 1 97 ? -13.022 -28.595 41.632 1.00 37.53 97 SER A O 1
ATOM 679 N N . THR A 1 98 ? -13.864 -27.153 43.148 1.00 45.34 98 THR A N 1
ATOM 680 C CA . THR A 1 98 ? -13.756 -25.845 42.501 1.00 45.34 98 THR A CA 1
ATOM 681 C C . THR A 1 98 ? -12.299 -25.395 42.351 1.00 45.34 98 THR A C 1
ATOM 683 O O . THR A 1 98 ? -11.555 -25.521 43.320 1.00 45.34 98 THR A O 1
ATOM 686 N N . SER A 1 99 ? -11.922 -24.796 41.208 1.00 36.62 99 SER A N 1
ATOM 687 C CA . SER A 1 99 ? -11.043 -23.603 41.093 1.00 36.62 99 SER A CA 1
ATOM 688 C C . SER A 1 99 ? -10.863 -23.148 39.630 1.00 36.62 99 SER A C 1
ATOM 690 O O . SER A 1 99 ? -10.229 -23.811 38.821 1.00 36.62 99 SER A O 1
ATOM 692 N N . THR A 1 100 ? -11.478 -22.003 39.335 1.00 42.69 100 THR A N 1
ATOM 693 C CA . THR A 1 100 ? -11.098 -20.863 38.474 1.00 42.69 100 THR A CA 1
ATOM 694 C C . THR A 1 100 ? -9.896 -20.992 37.515 1.00 42.69 100 THR A C 1
ATOM 696 O O . THR A 1 100 ? -8.755 -21.042 37.968 1.00 42.69 100 THR A O 1
ATOM 699 N N . SER A 1 101 ? -10.118 -20.815 36.202 1.00 37.03 101 SER A N 1
ATOM 700 C CA . SER A 1 101 ? -9.771 -19.582 35.448 1.00 37.03 101 SER A CA 1
ATOM 701 C C . SER A 1 101 ? -9.796 -19.775 33.920 1.00 37.03 101 SER A C 1
ATOM 703 O O . SER A 1 101 ? -9.266 -20.744 33.392 1.00 37.03 101 SER A O 1
ATOM 705 N N . THR A 1 102 ? -10.310 -18.734 33.251 1.00 37.12 102 THR A N 1
ATOM 706 C CA . THR A 1 102 ? -10.000 -18.251 31.885 1.00 37.12 102 THR A CA 1
ATOM 707 C C . THR A 1 102 ? -10.460 -19.041 30.649 1.00 37.12 102 THR A C 1
ATOM 709 O O . THR A 1 102 ? -9.828 -19.985 30.202 1.00 37.12 102 THR A O 1
ATOM 712 N N . SER A 1 103 ? -11.536 -18.507 30.054 1.00 43.91 103 SER A N 1
ATOM 713 C CA . SER A 1 103 ? -11.636 -18.053 28.657 1.00 43.91 103 SER A CA 1
ATOM 714 C C . SER A 1 103 ? -11.180 -18.987 27.532 1.00 43.91 103 SER A C 1
ATOM 716 O O . SER A 1 103 ? -9.996 -19.119 27.258 1.00 43.91 103 SER A O 1
ATOM 718 N N . THR A 1 104 ? -12.134 -19.459 26.731 1.00 38.16 104 THR A N 1
ATOM 719 C CA . THR A 1 104 ? -12.326 -18.965 25.352 1.00 38.16 104 THR A CA 1
ATOM 720 C C . THR A 1 104 ? -13.607 -19.563 24.777 1.00 38.16 104 THR A C 1
ATOM 722 O O . THR A 1 104 ? -13.791 -20.773 24.686 1.00 38.16 104 THR A O 1
ATOM 725 N N . THR A 1 105 ? -14.541 -18.677 24.455 1.00 38.59 105 THR A N 1
ATOM 726 C CA . THR A 1 105 ? -15.826 -18.993 23.846 1.00 38.59 105 THR A CA 1
ATOM 727 C C . THR A 1 105 ? -15.579 -19.453 22.414 1.00 38.59 105 THR A C 1
ATOM 729 O O . THR A 1 105 ? -15.230 -18.651 21.554 1.00 38.59 105 THR A O 1
ATOM 732 N N . SER A 1 106 ? -15.759 -20.744 22.152 1.00 43.06 106 SER A N 1
ATOM 733 C CA . SER A 1 106 ? -15.905 -21.270 20.799 1.00 43.06 106 SER A CA 1
ATOM 734 C C . SER A 1 106 ? -17.242 -20.786 20.238 1.00 43.06 106 SER A C 1
ATOM 736 O O . SER A 1 106 ? -18.289 -21.372 20.508 1.00 43.06 106 SER A O 1
ATOM 738 N N . THR A 1 107 ? -17.234 -19.689 19.488 1.00 37.59 107 THR A N 1
ATOM 739 C CA . THR A 1 107 ? -18.347 -19.357 18.598 1.00 37.59 107 THR A CA 1
ATOM 740 C C . THR A 1 107 ? -18.119 -20.057 17.271 1.00 37.59 107 THR A C 1
ATOM 742 O O . THR A 1 107 ? -17.303 -19.642 16.454 1.00 37.59 107 THR A O 1
ATOM 745 N N . THR A 1 108 ? -18.857 -21.146 17.083 1.00 47.50 108 THR A N 1
ATOM 746 C CA . THR A 1 108 ? -19.199 -21.703 15.778 1.00 47.50 108 THR A CA 1
ATOM 747 C C . THR A 1 108 ? -19.847 -20.604 14.938 1.00 47.50 108 THR A C 1
ATOM 749 O O . THR A 1 108 ? -21.021 -20.293 15.129 1.00 47.50 108 THR A O 1
ATOM 752 N N . SER A 1 109 ? -19.092 -20.011 14.017 1.00 40.16 109 SER A N 1
ATOM 753 C CA . SER A 1 109 ? -19.645 -19.140 12.983 1.00 40.16 109 SER A CA 1
ATOM 754 C C . SER A 1 109 ? -19.800 -19.957 11.712 1.00 40.16 109 SER A C 1
ATOM 756 O O . SER A 1 109 ? -18.874 -20.140 10.930 1.00 40.16 109 SER A O 1
ATOM 758 N N . THR A 1 110 ? -21.002 -20.502 11.566 1.00 36.47 110 THR A N 1
ATOM 759 C CA . THR A 1 110 ? -21.579 -21.014 10.328 1.00 36.47 110 THR A CA 1
ATOM 760 C C . THR A 1 110 ? -21.268 -20.072 9.168 1.00 36.47 110 THR A C 1
ATOM 762 O O . THR A 1 110 ? -21.717 -18.925 9.170 1.00 36.47 110 THR A O 1
ATOM 765 N N . SER A 1 111 ? -20.537 -20.568 8.168 1.00 42.25 111 SER A N 1
ATOM 766 C CA . SER A 1 111 ? -20.367 -19.928 6.865 1.00 42.25 111 SER A CA 1
ATOM 767 C C . SER A 1 111 ? -21.746 -19.647 6.272 1.00 42.25 111 SER A C 1
ATOM 769 O O . SER A 1 111 ? -22.416 -20.539 5.753 1.00 42.25 111 SER A O 1
ATOM 771 N N . THR A 1 112 ? -22.201 -18.406 6.403 1.00 35.44 112 THR A N 1
ATOM 772 C CA . THR A 1 112 ? -23.392 -17.915 5.722 1.00 35.44 112 THR A CA 1
ATOM 773 C C . THR A 1 112 ? -22.889 -17.092 4.556 1.00 35.44 112 THR A C 1
ATOM 775 O O . THR A 1 112 ? -22.518 -15.935 4.716 1.00 35.44 112 THR A O 1
ATOM 778 N N . SER A 1 113 ? -22.827 -17.719 3.384 1.00 48.19 113 SER A N 1
ATOM 779 C CA . SER A 1 113 ? -22.641 -17.028 2.115 1.00 48.19 113 SER A CA 1
ATOM 780 C C . SER A 1 113 ? -23.813 -16.068 1.907 1.00 48.19 113 SER A C 1
ATOM 782 O O . SER A 1 113 ? -24.884 -16.470 1.455 1.00 48.19 113 SER A O 1
ATOM 784 N N . THR A 1 114 ? -23.632 -14.799 2.260 1.00 34.56 114 THR A N 1
ATOM 785 C CA . THR A 1 114 ? -24.516 -13.715 1.830 1.00 34.56 114 THR A CA 1
ATOM 786 C C . THR A 1 114 ? -23.898 -13.031 0.621 1.00 34.56 114 THR A C 1
ATOM 788 O O . THR A 1 114 ? -23.060 -12.145 0.732 1.00 34.56 114 THR A O 1
ATOM 791 N N . THR A 1 115 ? -24.333 -13.460 -0.560 1.00 49.53 115 THR A N 1
ATOM 792 C CA . THR A 1 115 ? -24.286 -12.675 -1.796 1.00 49.53 115 THR A CA 1
ATOM 793 C C . THR A 1 115 ? -24.963 -11.319 -1.596 1.00 49.53 115 THR A C 1
ATOM 795 O O . THR A 1 115 ? -26.168 -11.320 -1.363 1.00 49.53 115 THR A O 1
ATOM 798 N N . THR A 1 116 ? -24.201 -10.221 -1.723 1.00 44.25 116 THR A N 1
ATOM 799 C CA . THR A 1 116 ? -24.550 -8.854 -2.209 1.00 44.25 116 THR A CA 1
ATOM 800 C C . THR A 1 116 ? -23.421 -7.919 -1.746 1.00 44.25 116 THR A C 1
ATOM 802 O O . THR A 1 116 ? -23.263 -7.737 -0.550 1.00 44.25 116 THR A O 1
ATOM 805 N N . THR A 1 117 ? -22.562 -7.331 -2.581 1.00 39.81 117 THR A N 1
ATOM 806 C CA . THR A 1 117 ? -22.848 -6.349 -3.640 1.00 39.81 117 THR A CA 1
ATOM 807 C C . THR A 1 117 ? -21.621 -6.252 -4.558 1.00 39.81 117 THR A C 1
ATOM 809 O O . THR A 1 117 ? -20.493 -6.310 -4.089 1.00 39.81 117 THR A O 1
ATOM 812 N N . SER A 1 118 ? -21.857 -6.129 -5.865 1.00 37.38 118 SER A N 1
ATOM 813 C CA . SER A 1 118 ? -20.841 -6.012 -6.922 1.00 37.38 118 SER A CA 1
ATOM 814 C C . SER A 1 118 ? -19.756 -4.963 -6.612 1.00 37.38 118 SER A C 1
ATOM 816 O O . SER A 1 118 ? -20.127 -3.812 -6.368 1.00 37.38 118 SER A O 1
ATOM 818 N N . PRO A 1 119 ? -18.451 -5.291 -6.715 1.00 42.75 119 PRO A N 1
ATOM 819 C CA . PRO A 1 119 ? -17.399 -4.281 -6.735 1.00 42.75 119 PRO A CA 1
ATOM 820 C C . PRO A 1 119 ? -17.458 -3.459 -8.042 1.00 42.75 119 PRO A C 1
ATOM 822 O O . PRO A 1 119 ? -17.997 -3.937 -9.053 1.00 42.75 119 PRO A O 1
ATOM 825 N N . PRO A 1 120 ? -16.961 -2.207 -8.036 1.00 40.00 120 PRO A N 1
ATOM 826 C CA . PRO A 1 120 ? -16.831 -1.379 -9.235 1.00 40.00 120 PRO A CA 1
ATOM 827 C C . PRO A 1 120 ? -15.944 -2.058 -10.300 1.00 40.00 120 PRO A C 1
ATOM 829 O O . PRO A 1 120 ? -15.094 -2.887 -9.973 1.00 40.00 120 PRO A O 1
ATOM 832 N N . PRO A 1 121 ? -16.126 -1.741 -11.596 1.00 38.78 121 PRO A N 1
ATOM 833 C CA . PRO A 1 121 ? -15.421 -2.430 -12.668 1.00 38.78 121 PRO A CA 1
ATOM 834 C C . PRO A 1 121 ? -13.959 -1.970 -12.707 1.00 38.78 121 PRO A C 1
ATOM 836 O O . PRO A 1 121 ? -13.687 -0.841 -13.112 1.00 38.78 121 PRO A O 1
ATOM 839 N N . GLY A 1 122 ? -13.017 -2.833 -12.318 1.00 42.28 122 GLY A N 1
ATOM 840 C CA . GLY A 1 122 ? -11.599 -2.587 -12.612 1.00 42.28 122 GLY A CA 1
ATOM 841 C C . GLY A 1 122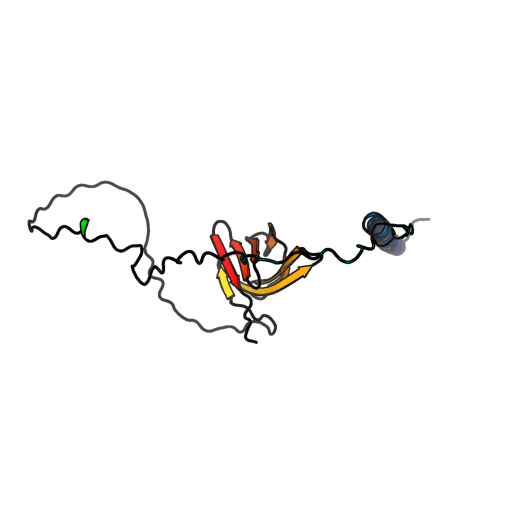 ? -10.544 -3.325 -11.790 1.00 42.28 122 GLY A C 1
ATOM 842 O O . GLY A 1 122 ? -9.379 -3.234 -12.153 1.00 42.28 122 GLY A O 1
ATOM 843 N N . GLY A 1 123 ? -10.903 -4.040 -10.724 1.00 48.78 123 GLY A N 1
ATOM 844 C CA . GLY A 1 123 ? -9.935 -4.737 -9.878 1.00 48.78 123 GLY A CA 1
ATOM 845 C C . GLY A 1 123 ? -10.045 -6.255 -9.974 1.00 48.78 123 GLY A C 1
ATOM 846 O O . GLY A 1 123 ? -11.044 -6.799 -9.514 1.00 48.78 123 GLY A O 1
ATOM 847 N N . SER A 1 124 ? -9.060 -6.924 -10.578 1.00 56.78 124 SER A N 1
ATOM 848 C CA . SER A 1 124 ? -8.974 -8.392 -10.642 1.00 56.78 124 SER A CA 1
ATOM 849 C C . SER A 1 124 ? -7.991 -8.878 -9.575 1.00 56.78 124 SER A C 1
ATOM 851 O O . SER A 1 124 ? -6.784 -8.858 -9.798 1.00 56.78 124 SER A O 1
ATOM 853 N N . GLY A 1 125 ? -8.496 -9.260 -8.407 1.00 60.91 125 GLY A N 1
ATOM 854 C CA . GLY A 1 125 ? -7.689 -9.814 -7.325 1.00 60.91 125 GLY A CA 1
ATOM 855 C C . GLY A 1 125 ? -8.521 -10.642 -6.363 1.00 60.91 125 GLY A C 1
ATOM 856 O O . GLY A 1 125 ? -9.704 -10.341 -6.164 1.00 60.91 125 GLY A O 1
ATOM 857 N N . ASP A 1 126 ? -7.879 -11.628 -5.734 1.00 71.12 126 ASP A N 1
ATOM 858 C CA . ASP A 1 126 ? -8.468 -12.367 -4.625 1.00 71.12 126 ASP A CA 1
ATOM 859 C C . ASP A 1 126 ? -8.641 -11.384 -3.459 1.00 71.12 126 ASP A C 1
ATOM 861 O O . ASP A 1 126 ? -7.719 -10.652 -3.076 1.00 71.12 126 ASP A O 1
ATOM 865 N N . GLY A 1 127 ? -9.869 -11.305 -2.951 1.00 77.44 127 GLY A N 1
ATOM 866 C CA . GLY A 1 127 ? -10.248 -10.391 -1.884 1.00 77.44 127 GLY A CA 1
ATOM 867 C C . GLY A 1 127 ? -10.528 -11.128 -0.585 1.00 77.44 127 GLY A C 1
ATOM 868 O O . GLY A 1 127 ? -11.302 -12.081 -0.589 1.00 77.44 127 GLY A O 1
ATOM 869 N N . ASP A 1 128 ? -9.985 -10.632 0.527 1.00 84.50 128 ASP A N 1
ATOM 870 C CA . ASP A 1 128 ? -10.281 -11.140 1.871 1.00 84.50 128 ASP A CA 1
ATOM 871 C C . ASP A 1 128 ? -11.008 -10.100 2.726 1.00 84.50 128 ASP A C 1
ATOM 873 O O . ASP A 1 128 ? -10.866 -8.888 2.549 1.00 84.50 128 ASP A O 1
ATOM 877 N N . GLU A 1 129 ? -11.788 -10.575 3.697 1.00 89.12 129 GLU A N 1
ATOM 878 C CA . GLU A 1 129 ? -12.426 -9.718 4.694 1.00 89.12 129 GLU A CA 1
ATOM 879 C C . GLU A 1 129 ? -11.544 -9.618 5.946 1.00 89.12 129 GLU A C 1
ATOM 881 O O . GLU A 1 129 ? -11.456 -10.553 6.741 1.00 89.12 129 GLU A O 1
ATOM 886 N N . VAL A 1 130 ? -10.895 -8.466 6.138 1.00 88.81 130 VAL A N 1
ATOM 887 C CA . VAL A 1 130 ? -9.954 -8.228 7.243 1.00 88.81 130 VAL A CA 1
ATOM 888 C C . VAL A 1 130 ? -10.327 -6.954 7.985 1.00 88.81 130 VAL A C 1
ATOM 890 O O . VAL A 1 130 ? -10.489 -5.884 7.395 1.00 88.81 130 VAL A O 1
ATOM 893 N N . GLY A 1 131 ? -10.467 -7.038 9.310 1.00 85.25 131 GLY A N 1
ATOM 894 C CA . GLY A 1 131 ? -10.804 -5.874 10.134 1.00 85.25 131 GLY A CA 1
ATOM 895 C C . GLY A 1 131 ? -12.189 -5.279 9.840 1.00 85.25 131 GLY A C 1
ATOM 896 O O . GLY A 1 131 ? -12.386 -4.075 10.049 1.00 85.25 131 GLY A O 1
ATOM 897 N N . GLY A 1 132 ? -13.115 -6.111 9.341 1.00 88.56 132 GLY A N 1
ATOM 898 C CA . GLY A 1 132 ? -14.486 -5.748 8.964 1.00 88.56 132 GLY A CA 1
ATOM 899 C C . GLY A 1 132 ? -14.606 -5.014 7.626 1.00 88.56 132 GLY A C 1
ATOM 900 O O . GLY A 1 132 ? -15.602 -4.329 7.403 1.00 88.56 132 GLY A O 1
ATOM 901 N N . LYS A 1 133 ? -13.579 -5.092 6.772 1.00 91.31 133 LYS A N 1
ATOM 902 C CA . LYS A 1 133 ? -13.559 -4.508 5.428 1.00 91.31 133 LYS A CA 1
ATOM 903 C C . LYS A 1 133 ? -13.090 -5.543 4.419 1.00 91.31 133 LYS A C 1
ATOM 905 O O . LYS A 1 133 ? -12.230 -6.359 4.733 1.00 91.31 133 LYS A O 1
ATOM 910 N N . THR A 1 134 ? -13.614 -5.463 3.204 1.00 92.19 134 THR A N 1
ATOM 911 C CA . THR A 1 134 ? -13.115 -6.245 2.071 1.00 92.19 134 THR A CA 1
ATOM 912 C C . THR A 1 134 ? -11.866 -5.575 1.513 1.00 92.19 134 THR A C 1
ATOM 914 O O . THR A 1 134 ? -11.911 -4.392 1.179 1.00 92.19 134 THR A O 1
ATOM 917 N N . VAL A 1 135 ? -10.767 -6.316 1.431 1.00 93.56 135 VAL A N 1
ATOM 918 C CA . VAL A 1 135 ? -9.475 -5.867 0.908 1.00 93.56 135 VAL A CA 1
ATOM 919 C C . VAL A 1 135 ? -9.144 -6.712 -0.312 1.00 93.56 135 VAL A C 1
ATOM 921 O O . VAL A 1 135 ? -9.097 -7.932 -0.208 1.00 93.56 135 VAL A O 1
ATOM 924 N N . VAL A 1 136 ? -8.907 -6.072 -1.454 1.00 93.75 136 VAL A N 1
ATOM 925 C CA . VAL A 1 136 ? -8.620 -6.730 -2.733 1.00 93.75 136 VAL A CA 1
ATOM 926 C C . VAL A 1 136 ? -7.317 -6.187 -3.300 1.00 93.75 136 VAL A C 1
ATOM 928 O O . VAL A 1 136 ? -7.165 -4.975 -3.470 1.00 93.75 136 VAL A O 1
ATOM 931 N N . LEU A 1 137 ? -6.372 -7.066 -3.627 1.00 93.94 137 LEU A N 1
ATOM 932 C CA . LEU A 1 137 ? -5.134 -6.662 -4.291 1.00 93.94 137 LEU A CA 1
ATOM 933 C C . LEU A 1 137 ? -5.371 -6.542 -5.797 1.00 93.94 137 LEU A C 1
ATOM 935 O O . LEU A 1 137 ? -5.534 -7.542 -6.478 1.00 93.94 137 LEU A O 1
ATOM 939 N N . LEU A 1 138 ? -5.362 -5.324 -6.335 1.00 92.81 138 LEU A N 1
ATOM 940 C CA . LEU A 1 138 ? -5.669 -5.110 -7.751 1.00 92.81 138 LEU A CA 1
ATOM 941 C C . LEU A 1 138 ? -4.468 -5.352 -8.658 1.00 92.81 138 LEU A C 1
ATOM 943 O O . LEU A 1 138 ? -4.613 -5.875 -9.758 1.00 92.81 138 LEU A O 1
ATOM 947 N N . SER A 1 139 ? -3.291 -4.890 -8.239 1.00 92.62 139 SER A N 1
ATOM 948 C CA . SER A 1 139 ? -2.064 -5.076 -9.006 1.00 92.62 139 SER A CA 1
ATOM 949 C C . SER A 1 139 ? -0.818 -4.895 -8.151 1.00 92.62 139 SER A C 1
ATOM 951 O O . SER A 1 139 ? -0.803 -4.154 -7.163 1.00 92.62 139 SER A O 1
ATOM 953 N N . VAL A 1 140 ? 0.251 -5.553 -8.589 1.00 93.75 140 VAL A N 1
ATOM 954 C CA . VAL A 1 140 ? 1.618 -5.343 -8.121 1.00 93.75 140 VAL A CA 1
ATOM 955 C C . VAL A 1 140 ? 2.414 -4.760 -9.284 1.00 93.75 140 VAL A C 1
ATOM 957 O O . VAL A 1 140 ? 2.357 -5.262 -10.405 1.00 93.75 140 VAL A O 1
ATOM 960 N N . PHE A 1 141 ? 3.147 -3.681 -9.045 1.00 93.56 141 PHE A N 1
ATOM 961 C CA . PHE A 1 141 ? 3.964 -3.024 -10.059 1.00 93.56 141 PHE A CA 1
ATOM 962 C C . PHE A 1 141 ? 5.265 -2.503 -9.456 1.00 93.56 141 PHE A C 1
ATOM 964 O O . PHE A 1 141 ? 5.501 -2.583 -8.255 1.00 93.56 141 PHE A O 1
ATOM 971 N N . THR A 1 142 ? 6.153 -1.984 -10.297 1.00 93.75 142 THR A N 1
ATOM 972 C CA . THR A 1 142 ? 7.445 -1.449 -9.857 1.00 93.75 142 THR A CA 1
ATOM 973 C C . THR A 1 142 ? 7.556 0.012 -10.265 1.00 93.75 142 THR A C 1
ATOM 975 O O . THR A 1 142 ? 7.276 0.358 -11.414 1.00 93.75 142 THR A O 1
ATOM 978 N N . ASN A 1 143 ? 7.976 0.879 -9.348 1.00 92.31 143 ASN A N 1
ATOM 979 C CA . ASN A 1 143 ? 8.252 2.287 -9.628 1.00 92.31 143 ASN A CA 1
ATOM 980 C C . ASN A 1 143 ? 9.670 2.612 -9.155 1.00 92.31 143 ASN A C 1
ATOM 982 O O . ASN A 1 143 ? 10.004 2.357 -8.007 1.00 92.31 143 ASN A O 1
ATOM 986 N N . GLY A 1 144 ? 10.542 3.081 -10.052 1.00 89.69 144 GLY A N 1
ATOM 987 C CA . GLY A 1 144 ? 11.933 3.385 -9.689 1.00 89.69 144 GLY A CA 1
ATOM 988 C C . GLY A 1 144 ? 12.762 2.180 -9.211 1.00 89.69 144 GLY A C 1
ATOM 989 O O . GLY A 1 144 ? 13.810 2.372 -8.610 1.00 89.69 144 GLY A O 1
ATOM 990 N N . GLY A 1 145 ? 12.312 0.948 -9.479 1.00 91.12 145 GLY A N 1
ATOM 991 C CA . GLY A 1 145 ? 12.933 -0.282 -8.970 1.00 91.12 145 GLY A CA 1
ATOM 992 C C . GLY A 1 145 ? 12.380 -0.761 -7.623 1.00 91.12 145 GLY A C 1
ATOM 993 O O . GLY A 1 145 ? 12.759 -1.839 -7.171 1.00 91.12 145 GLY A O 1
ATOM 994 N N . GLU A 1 146 ? 11.454 -0.019 -7.016 1.00 93.69 146 GLU A N 1
ATOM 995 C CA . GLU A 1 146 ? 10.802 -0.384 -5.758 1.00 93.69 146 GLU A CA 1
ATOM 996 C C . GLU A 1 146 ? 9.439 -1.048 -6.023 1.00 93.69 146 GLU A C 1
ATOM 998 O O . GLU A 1 146 ? 8.676 -0.564 -6.871 1.00 93.69 146 GLU A O 1
ATOM 1003 N N . PRO A 1 147 ? 9.119 -2.172 -5.349 1.00 93.06 147 PRO A N 1
ATOM 1004 C CA . PRO A 1 147 ? 7.830 -2.832 -5.494 1.00 93.06 147 PRO A CA 1
ATOM 1005 C C . PRO A 1 147 ? 6.727 -1.999 -4.837 1.00 93.06 147 PRO A C 1
ATOM 1007 O O . PRO A 1 147 ? 6.826 -1.612 -3.673 1.00 93.06 147 PRO A O 1
ATOM 1010 N N . MET A 1 148 ? 5.666 -1.766 -5.597 1.00 95.00 148 MET A N 1
ATOM 1011 C CA . MET A 1 148 ? 4.503 -0.974 -5.227 1.00 95.00 148 MET A CA 1
ATOM 1012 C C . MET A 1 148 ? 3.236 -1.773 -5.508 1.00 95.00 148 MET A C 1
ATOM 1014 O O . MET A 1 148 ? 3.200 -2.600 -6.421 1.00 95.00 148 MET A O 1
ATOM 1018 N N . VAL A 1 149 ? 2.175 -1.508 -4.753 1.00 95.69 149 VAL A N 1
ATOM 1019 C CA . VAL A 1 149 ? 0.889 -2.188 -4.943 1.00 95.69 149 VAL A CA 1
ATOM 1020 C C . VAL A 1 149 ? -0.269 -1.212 -5.093 1.00 95.69 149 VAL A C 1
ATOM 1022 O O . VAL A 1 149 ? -0.219 -0.056 -4.652 1.00 95.69 149 VAL A O 1
ATOM 1025 N N . GLN A 1 150 ? -1.322 -1.701 -5.736 1.00 95.06 150 GLN A N 1
ATOM 1026 C CA . GLN A 1 150 ? -2.630 -1.072 -5.805 1.00 95.06 150 GLN A CA 1
ATOM 1027 C C . GLN A 1 150 ? -3.642 -1.974 -5.103 1.00 95.06 150 GLN A C 1
ATOM 1029 O O . GLN A 1 150 ? -3.776 -3.145 -5.453 1.00 95.06 150 GLN A O 1
ATOM 1034 N N . VAL A 1 151 ? -4.362 -1.427 -4.130 1.00 94.94 151 VAL A N 1
ATOM 1035 C CA . VAL A 1 151 ? -5.294 -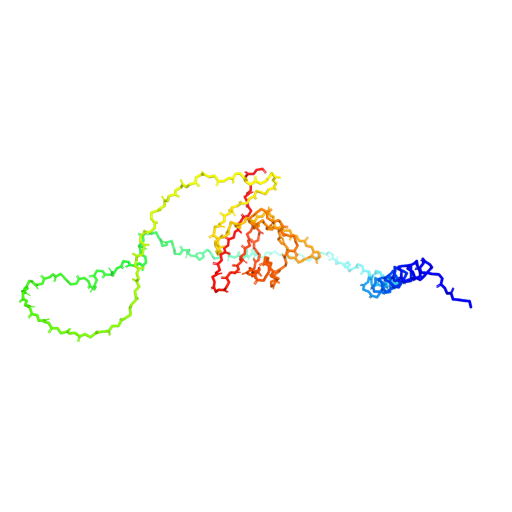2.179 -3.280 1.00 94.94 151 VAL A CA 1
ATOM 1036 C C . VAL A 1 151 ? -6.634 -1.462 -3.253 1.00 94.94 151 VAL A C 1
ATOM 1038 O O . VAL A 1 151 ? -6.673 -0.244 -3.097 1.00 94.94 151 VAL A O 1
ATOM 1041 N N . ASP A 1 152 ? -7.726 -2.203 -3.390 1.00 93.88 152 ASP A N 1
ATOM 1042 C CA . ASP A 1 152 ? -9.077 -1.731 -3.101 1.00 93.88 152 ASP A CA 1
ATOM 1043 C C . ASP A 1 152 ? -9.452 -2.140 -1.676 1.00 93.88 152 ASP A C 1
ATOM 1045 O O . ASP A 1 152 ? -9.329 -3.306 -1.305 1.00 93.88 152 ASP A O 1
ATOM 1049 N N . VAL A 1 153 ? -9.882 -1.179 -0.865 1.00 94.56 153 VAL A N 1
ATOM 1050 C CA . VAL A 1 153 ? -10.464 -1.445 0.448 1.00 94.56 153 VAL A CA 1
ATOM 1051 C C . VAL A 1 153 ? -11.876 -0.890 0.460 1.00 94.56 153 VAL A C 1
ATOM 1053 O O . VAL A 1 153 ? -12.056 0.329 0.449 1.00 94.56 153 VAL A O 1
ATOM 1056 N N . ASP A 1 154 ? -12.877 -1.765 0.538 1.00 92.56 154 ASP A N 1
ATOM 1057 C CA . ASP A 1 154 ? -14.289 -1.377 0.672 1.00 92.56 154 ASP A CA 1
ATOM 1058 C C . ASP A 1 154 ? -14.747 -0.407 -0.450 1.00 92.56 154 ASP A C 1
ATOM 1060 O O . ASP A 1 154 ? -15.527 0.522 -0.229 1.00 92.56 154 ASP A O 1
ATOM 1064 N N . GLY A 1 155 ? -14.203 -0.577 -1.663 1.00 90.12 155 GLY A N 1
ATOM 1065 C CA . GLY A 1 155 ? -14.451 0.259 -2.841 1.00 90.12 155 GLY A CA 1
ATOM 1066 C C . GLY A 1 155 ? -13.542 1.486 -2.975 1.00 90.12 155 GLY A C 1
ATOM 1067 O O . GLY A 1 155 ? -13.717 2.281 -3.905 1.00 90.12 155 GLY A O 1
ATOM 1068 N N . GLN A 1 156 ? -12.594 1.691 -2.056 1.00 94.25 156 GLN A N 1
ATOM 1069 C CA . GLN A 1 156 ? -11.598 2.755 -2.140 1.00 94.25 156 GLN A CA 1
ATOM 1070 C C . GLN A 1 156 ? -10.263 2.212 -2.648 1.00 94.25 156 GLN A C 1
ATOM 1072 O O . GLN A 1 156 ? -9.587 1.451 -1.962 1.00 94.25 156 GLN A O 1
ATOM 1077 N N . VAL A 1 157 ? -9.844 2.678 -3.826 1.00 95.12 157 VAL A N 1
ATOM 1078 C CA . VAL A 1 157 ? -8.565 2.281 -4.424 1.00 95.12 157 VAL A CA 1
ATOM 1079 C C . VAL A 1 157 ? -7.424 3.157 -3.915 1.00 95.12 157 VAL A C 1
ATOM 1081 O O . VAL A 1 157 ? -7.388 4.371 -4.137 1.00 95.12 157 VAL A O 1
ATOM 1084 N N . PHE A 1 158 ? -6.448 2.514 -3.292 1.00 94.50 158 PHE A N 1
ATOM 1085 C CA . PHE A 1 158 ? -5.173 3.081 -2.887 1.00 94.50 158 PHE A CA 1
ATOM 1086 C C . PHE A 1 158 ? -4.093 2.660 -3.883 1.00 94.50 158 PHE A C 1
ATOM 1088 O O . PHE A 1 158 ? -4.008 1.500 -4.276 1.00 94.50 158 PHE A O 1
ATOM 1095 N N . ASN A 1 159 ? -3.275 3.618 -4.314 1.00 94.69 159 ASN A N 1
ATOM 1096 C CA . ASN A 1 159 ? -2.273 3.430 -5.360 1.00 94.69 159 ASN A CA 1
ATOM 1097 C C . ASN A 1 159 ? -0.879 3.737 -4.833 1.00 94.69 159 ASN A C 1
ATOM 1099 O O . ASN A 1 159 ? -0.715 4.701 -4.087 1.00 94.69 159 ASN A O 1
ATOM 1103 N N . GLY A 1 160 ? 0.115 2.993 -5.318 1.00 93.44 160 GLY A N 1
ATOM 1104 C CA . GLY A 1 160 ? 1.517 3.290 -5.036 1.00 93.44 160 GLY A CA 1
ATOM 1105 C C . GLY A 1 160 ? 1.871 3.091 -3.569 1.00 93.44 160 GLY A C 1
ATOM 1106 O O . GLY A 1 160 ? 2.598 3.906 -3.018 1.00 93.44 160 GLY A O 1
ATOM 1107 N N . ILE A 1 161 ? 1.321 2.050 -2.943 1.00 96.38 161 ILE A N 1
ATOM 1108 C CA . ILE A 1 161 ? 1.680 1.668 -1.576 1.00 96.38 161 ILE A CA 1
ATOM 1109 C C . ILE A 1 161 ? 2.993 0.885 -1.651 1.00 96.38 161 ILE A C 1
ATOM 1111 O O . ILE A 1 161 ? 3.038 -0.159 -2.309 1.00 96.38 161 ILE A O 1
ATOM 1115 N N . GLY A 1 162 ? 4.042 1.388 -1.007 1.00 95.81 162 GLY A N 1
ATOM 1116 C CA . GLY A 1 162 ? 5.337 0.727 -0.884 1.00 95.81 162 GLY A CA 1
ATOM 1117 C C . GLY A 1 162 ? 5.457 -0.107 0.388 1.00 95.81 162 GLY A C 1
ATOM 1118 O O . GLY A 1 162 ? 4.592 -0.101 1.264 1.00 95.81 162 GLY A O 1
ATOM 1119 N N . ILE A 1 163 ? 6.543 -0.871 0.497 1.00 95.88 163 ILE A N 1
ATOM 1120 C CA . ILE A 1 163 ? 6.806 -1.688 1.688 1.00 95.88 163 ILE A CA 1
ATOM 1121 C C . ILE A 1 163 ? 7.052 -0.770 2.896 1.00 95.88 163 ILE A C 1
ATOM 1123 O O . ILE A 1 163 ? 7.900 0.116 2.848 1.00 95.88 163 ILE A O 1
ATOM 1127 N N . GLY A 1 164 ? 6.338 -1.023 3.991 1.00 95.56 164 GLY A N 1
ATOM 1128 C CA . GLY A 1 164 ? 6.331 -0.217 5.212 1.00 95.56 164 GLY A CA 1
ATOM 1129 C C . GLY A 1 164 ? 5.327 0.938 5.188 1.00 95.56 164 GLY A C 1
ATOM 1130 O O . GLY A 1 164 ? 5.100 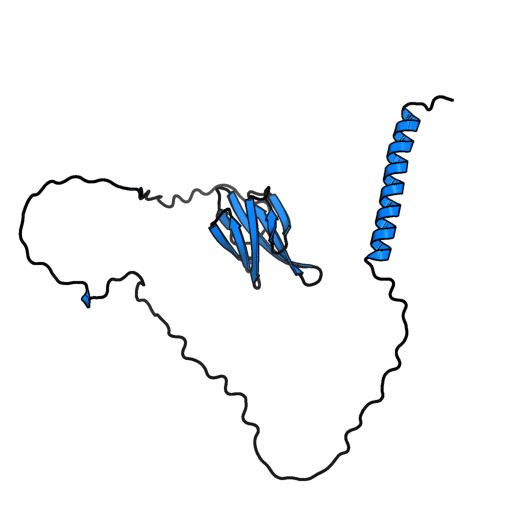1.558 6.229 1.00 95.56 164 GLY A O 1
ATOM 1131 N N . ASP A 1 165 ? 4.699 1.220 4.042 1.00 96.38 165 ASP A N 1
ATOM 1132 C CA . ASP A 1 165 ? 3.660 2.239 3.962 1.00 96.38 165 ASP A CA 1
ATOM 1133 C C . ASP A 1 165 ? 2.361 1.744 4.588 1.00 96.38 165 ASP A C 1
ATOM 1135 O O . ASP A 1 165 ? 2.004 0.562 4.528 1.00 96.38 165 ASP A O 1
ATOM 1139 N N . THR A 1 166 ? 1.622 2.697 5.153 1.00 95.88 166 THR A N 1
ATOM 1140 C CA . THR A 1 166 ? 0.310 2.440 5.739 1.00 95.88 166 THR A CA 1
ATOM 1141 C C . THR A 1 166 ? -0.803 3.109 4.939 1.00 95.88 166 THR A C 1
ATOM 1143 O O . THR A 1 166 ? -0.627 4.195 4.385 1.00 95.88 166 THR A O 1
ATOM 1146 N N . PHE A 1 167 ? -1.966 2.463 4.879 1.00 95.00 167 PHE A N 1
ATOM 1147 C CA . PHE A 1 167 ? -3.146 2.932 4.145 1.00 95.00 167 PHE A CA 1
ATOM 1148 C C . PHE A 1 167 ? -4.437 2.703 4.951 1.00 95.00 167 PHE A C 1
ATOM 1150 O O . PHE A 1 167 ? -4.393 2.188 6.070 1.00 95.00 167 PHE A O 1
ATOM 1157 N N . ASP A 1 168 ? -5.574 3.195 4.436 1.00 94.31 168 ASP A N 1
ATOM 1158 C CA . ASP A 1 168 ? -6.856 3.303 5.164 1.00 94.31 168 ASP A CA 1
ATOM 1159 C C . ASP A 1 168 ? -6.673 3.868 6.586 1.00 94.31 168 ASP A C 1
ATOM 1161 O O . ASP A 1 168 ? -6.943 3.221 7.596 1.00 94.31 168 ASP A O 1
ATOM 1165 N N . ASN A 1 169 ? -6.163 5.102 6.674 1.00 93.00 169 ASN A N 1
ATOM 1166 C CA . ASN A 1 169 ? -5.944 5.808 7.944 1.00 93.00 169 ASN A CA 1
ATOM 1167 C C . ASN A 1 169 ? -4.940 5.121 8.891 1.00 93.00 169 ASN A C 1
ATOM 1169 O O . ASN A 1 169 ? -5.035 5.273 10.109 1.00 93.00 169 ASN A O 1
ATOM 1173 N N . GLY A 1 170 ? -3.977 4.378 8.343 1.00 92.38 170 GLY A N 1
ATOM 1174 C CA . GLY A 1 170 ? -2.931 3.721 9.127 1.00 92.38 170 GLY A CA 1
ATOM 1175 C C . GLY A 1 170 ? -3.329 2.353 9.680 1.00 92.38 170 GLY A C 1
ATOM 1176 O O . GLY A 1 170 ? -2.632 1.820 10.539 1.00 92.38 170 GLY A O 1
ATOM 1177 N N . ARG A 1 171 ? -4.467 1.801 9.243 1.00 93.75 171 ARG A N 1
ATOM 1178 C CA . ARG A 1 171 ? -4.987 0.522 9.746 1.00 93.75 171 ARG A CA 1
ATOM 1179 C C . ARG A 1 171 ? -4.300 -0.682 9.120 1.00 93.75 171 ARG A C 1
ATOM 1181 O O . ARG A 1 171 ? -4.193 -1.710 9.782 1.00 93.75 171 ARG A O 1
ATOM 1188 N N . TYR A 1 172 ? -3.855 -0.539 7.875 1.00 95.88 172 TYR A N 1
ATOM 1189 C CA . TYR A 1 172 ? -3.152 -1.584 7.146 1.00 95.88 172 TYR A CA 1
ATOM 1190 C C . TYR A 1 172 ? -1.746 -1.117 6.793 1.00 95.88 172 TYR A C 1
ATOM 1192 O O . TYR A 1 172 ? -1.549 0.056 6.476 1.00 95.88 172 TYR A O 1
ATOM 1200 N N . GLU A 1 173 ? -0.792 -2.039 6.824 1.00 96.19 173 GLU A N 1
ATOM 1201 C CA . GLU A 1 173 ? 0.606 -1.829 6.442 1.00 96.19 173 GLU A CA 1
ATOM 1202 C C . GLU A 1 173 ? 1.003 -2.867 5.392 1.00 96.19 173 GLU A C 1
ATOM 1204 O O . GLU A 1 173 ? 0.705 -4.052 5.558 1.00 96.19 173 GLU A O 1
ATOM 1209 N N . LEU A 1 174 ? 1.702 -2.460 4.332 1.00 96.38 174 LEU A N 1
ATOM 1210 C CA . LEU A 1 174 ? 2.321 -3.417 3.415 1.00 96.38 174 LEU A CA 1
ATOM 1211 C C . LEU A 1 174 ? 3.647 -3.911 4.002 1.00 96.38 174 LEU A C 1
ATOM 1213 O O . LEU A 1 174 ? 4.569 -3.129 4.203 1.00 96.38 174 LEU A O 1
ATOM 1217 N N . ARG A 1 175 ? 3.788 -5.216 4.240 1.00 96.50 175 ARG A N 1
ATOM 1218 C CA . ARG A 1 175 ? 5.015 -5.801 4.811 1.00 96.50 175 ARG A CA 1
ATOM 1219 C C . ARG A 1 175 ? 5.979 -6.349 3.785 1.00 96.50 175 ARG A C 1
ATOM 1221 O O . ARG A 1 175 ? 7.190 -6.262 3.978 1.00 96.50 175 ARG A O 1
ATOM 1228 N N . SER A 1 176 ? 5.464 -6.977 2.741 1.00 95.81 176 SER A N 1
ATOM 1229 C CA . SER A 1 176 ? 6.301 -7.582 1.715 1.00 95.81 176 SER A CA 1
ATOM 1230 C C . SER A 1 176 ? 5.530 -7.760 0.421 1.00 95.81 176 SER A C 1
ATOM 1232 O O . SER A 1 176 ? 4.304 -7.854 0.409 1.00 95.81 176 SER A O 1
ATOM 1234 N N . VAL A 1 177 ? 6.278 -7.830 -0.672 1.00 96.00 177 VAL A N 1
ATOM 1235 C CA . VAL A 1 177 ? 5.762 -8.111 -2.007 1.00 96.00 177 VAL A CA 1
ATOM 1236 C C . VAL A 1 177 ? 6.622 -9.215 -2.603 1.00 96.00 177 VAL A C 1
ATOM 1238 O O . VAL A 1 177 ? 7.852 -9.159 -2.522 1.00 96.00 177 VAL A O 1
ATOM 1241 N N . SER A 1 178 ? 5.987 -10.237 -3.167 1.00 92.88 178 SER A N 1
ATOM 1242 C CA . SER A 1 178 ? 6.661 -11.367 -3.799 1.00 92.88 178 SER A CA 1
ATOM 1243 C C . SER A 1 178 ? 5.891 -11.804 -5.040 1.00 92.88 178 SER A C 1
ATOM 1245 O O . SER A 1 178 ? 4.809 -12.377 -4.937 1.00 92.88 178 SER A O 1
ATOM 1247 N N . GLY A 1 179 ? 6.455 -11.519 -6.217 1.00 90.62 179 GLY A N 1
ATOM 1248 C CA . GLY A 1 179 ? 5.781 -11.769 -7.492 1.00 90.62 179 GLY A CA 1
ATOM 1249 C C . GLY A 1 179 ? 4.455 -11.012 -7.564 1.00 90.62 179 GLY A C 1
ATOM 1250 O O . GLY A 1 179 ? 4.429 -9.804 -7.343 1.00 90.62 179 GLY A O 1
ATOM 1251 N N . ASP A 1 180 ? 3.375 -11.745 -7.814 1.00 91.88 180 ASP A N 1
ATOM 1252 C CA . ASP A 1 180 ? 2.009 -11.223 -7.922 1.00 91.88 180 ASP A CA 1
ATOM 1253 C C . ASP A 1 180 ? 1.249 -11.227 -6.584 1.00 91.88 180 ASP A C 1
ATOM 1255 O O . ASP A 1 180 ? 0.048 -10.974 -6.549 1.00 91.88 180 ASP A O 1
ATOM 1259 N N . CYS A 1 181 ? 1.929 -11.514 -5.470 1.00 93.75 181 CYS A N 1
ATOM 1260 C CA . CYS A 1 181 ? 1.332 -11.540 -4.139 1.00 93.75 181 CYS A CA 1
ATOM 1261 C C . CYS A 1 181 ? 1.947 -10.482 -3.218 1.00 93.75 181 CYS A C 1
ATOM 1263 O O . CYS A 1 181 ? 3.147 -10.196 -3.260 1.00 93.75 181 CYS A O 1
ATOM 1265 N N . ALA A 1 182 ? 1.130 -9.933 -2.327 1.00 95.19 182 ALA A N 1
ATOM 1266 C CA . ALA A 1 182 ? 1.520 -8.939 -1.341 1.00 95.19 182 ALA A CA 1
ATOM 1267 C C . ALA A 1 182 ? 1.033 -9.343 0.052 1.00 95.19 182 ALA A C 1
ATOM 1269 O O . ALA A 1 182 ? -0.099 -9.788 0.228 1.00 95.19 182 ALA A O 1
ATOM 1270 N N . THR A 1 183 ? 1.905 -9.193 1.049 1.00 95.88 183 THR A N 1
ATOM 1271 C CA . THR A 1 183 ? 1.582 -9.460 2.454 1.00 95.88 183 THR A CA 1
ATOM 1272 C C . THR A 1 183 ? 1.313 -8.155 3.172 1.00 95.88 183 THR A C 1
ATOM 1274 O O . THR A 1 183 ? 2.163 -7.262 3.202 1.00 95.88 183 THR A O 1
ATOM 1277 N N . PHE A 1 184 ? 0.153 -8.084 3.801 1.00 96.06 184 PHE A N 1
ATOM 1278 C CA . PHE A 1 184 ? -0.330 -6.951 4.563 1.00 96.06 184 PHE A CA 1
ATOM 1279 C C . PHE A 1 184 ? -0.426 -7.303 6.043 1.00 96.06 184 PHE A C 1
ATOM 1281 O O . PHE A 1 184 ? -0.504 -8.473 6.419 1.00 96.06 184 PHE A O 1
ATOM 1288 N N . VAL A 1 185 ? -0.427 -6.278 6.887 1.00 96.00 185 VAL A N 1
ATOM 1289 C CA . VAL A 1 185 ? -0.676 -6.397 8.324 1.00 96.00 185 VAL A CA 1
ATOM 1290 C C . VAL A 1 185 ? -1.817 -5.480 8.724 1.00 96.00 185 VAL A C 1
ATOM 1292 O O . VAL A 1 185 ? -1.862 -4.329 8.299 1.00 96.00 185 VAL A O 1
ATOM 1295 N N . PHE A 1 186 ? -2.714 -5.992 9.559 1.00 94.75 186 PHE A N 1
ATOM 1296 C CA . PHE A 1 186 ? -3.791 -5.268 10.215 1.00 94.75 186 PHE A CA 1
ATOM 1297 C C . PHE A 1 186 ? -3.661 -5.449 11.733 1.00 94.75 186 PHE A C 1
ATOM 1299 O O . PHE A 1 186 ? -3.921 -6.526 12.269 1.00 94.75 186 PHE A O 1
ATOM 1306 N N . GLY A 1 187 ? -3.235 -4.399 12.440 1.00 91.12 187 GLY A N 1
ATOM 1307 C CA . GLY A 1 187 ? -2.901 -4.501 13.865 1.00 91.12 187 GLY A CA 1
ATOM 1308 C C . GLY A 1 187 ? -1.749 -5.485 14.096 1.00 91.12 187 GLY A C 1
ATOM 1309 O O . GLY A 1 187 ? -0.609 -5.175 13.767 1.00 91.12 187 GLY A O 1
ATOM 1310 N N . ASP A 1 188 ? -2.064 -6.667 14.627 1.00 89.69 188 ASP A N 1
ATOM 1311 C CA . ASP A 1 188 ? -1.108 -7.751 14.899 1.00 89.69 188 ASP A CA 1
ATOM 1312 C C . ASP A 1 188 ? -1.276 -8.955 13.947 1.00 89.69 188 ASP A C 1
ATOM 1314 O O . ASP A 1 188 ? -0.553 -9.947 14.055 1.00 89.69 188 ASP A O 1
ATOM 1318 N N . GLU A 1 189 ? -2.243 -8.895 13.028 1.00 91.94 189 GLU A N 1
ATOM 1319 C CA . GLU A 1 189 ? -2.592 -9.982 12.112 1.00 91.94 189 GLU A CA 1
ATOM 1320 C C . GLU A 1 189 ? -1.993 -9.743 10.725 1.00 91.94 189 GLU A C 1
ATOM 1322 O O . GLU A 1 189 ? -2.114 -8.652 10.171 1.00 91.94 189 GLU A O 1
ATOM 1327 N N . SER A 1 190 ? -1.354 -10.761 10.146 1.00 93.31 190 SER A N 1
ATOM 1328 C CA . SER A 1 190 ? -0.807 -10.714 8.787 1.00 93.31 190 SER A CA 1
ATOM 1329 C C . SER A 1 190 ? -1.628 -11.567 7.829 1.00 93.31 190 SER A C 1
ATOM 1331 O O . SER A 1 190 ? -1.949 -12.707 8.159 1.00 93.31 190 SER A O 1
ATOM 1333 N N . PHE A 1 191 ? -1.869 -11.064 6.624 1.00 93.88 191 PHE A N 1
ATOM 1334 C CA . PHE A 1 191 ? -2.573 -11.778 5.561 1.00 93.88 191 PHE A CA 1
ATOM 1335 C C . PHE A 1 191 ? -1.905 -11.510 4.210 1.00 93.88 191 PHE A C 1
ATOM 1337 O O . PHE A 1 191 ? -1.249 -10.485 4.026 1.00 93.88 191 PHE A O 1
ATOM 1344 N N . THR A 1 192 ? -2.038 -12.438 3.267 1.00 94.75 192 THR A N 1
ATOM 1345 C CA . THR A 1 192 ? -1.415 -12.338 1.944 1.00 94.75 192 THR A CA 1
ATOM 1346 C C . THR A 1 192 ? -2.496 -12.390 0.884 1.00 94.75 192 THR A C 1
ATOM 1348 O O . THR A 1 192 ? -3.278 -13.332 0.863 1.00 94.75 192 THR A O 1
ATOM 1351 N N . LEU A 1 193 ? -2.498 -11.401 -0.005 1.00 93.75 193 LEU A N 1
ATOM 1352 C CA . LEU A 1 193 ? -3.384 -11.346 -1.162 1.00 93.75 193 LEU A CA 1
ATOM 1353 C C . LEU A 1 193 ? -2.566 -11.524 -2.434 1.00 93.75 193 LEU A C 1
ATOM 1355 O O . LEU A 1 193 ? -1.424 -11.065 -2.499 1.00 93.75 193 LEU A O 1
ATOM 1359 N N . CYS A 1 194 ? -3.152 -12.159 -3.441 1.00 93.81 194 CYS A N 1
ATOM 1360 C CA . CYS A 1 194 ? -2.544 -12.332 -4.753 1.00 93.81 194 CYS A CA 1
ATOM 1361 C C . CYS A 1 194 ? -3.421 -11.687 -5.826 1.00 93.81 194 CYS A C 1
ATOM 1363 O O . CYS A 1 194 ? -4.642 -11.615 -5.693 1.00 93.81 194 CYS A O 1
ATOM 1365 N N . VAL A 1 195 ? -2.781 -11.190 -6.880 1.00 90.69 195 VAL A N 1
ATOM 1366 C CA . VAL A 1 195 ? -3.483 -10.724 -8.075 1.00 90.69 195 VAL A CA 1
ATOM 1367 C C . VAL A 1 195 ? -4.045 -11.948 -8.791 1.00 90.69 195 VAL A C 1
ATOM 1369 O O . VAL A 1 195 ? -3.330 -12.934 -8.977 1.00 90.69 195 VAL A O 1
ATOM 1372 N N . ASP A 1 196 ? -5.305 -11.877 -9.209 1.00 81.19 196 ASP A N 1
ATOM 1373 C CA . ASP A 1 196 ? -5.921 -12.929 -10.011 1.00 81.19 196 ASP A CA 1
ATOM 1374 C C . ASP A 1 196 ? -5.361 -12.866 -11.439 1.00 81.19 196 ASP A C 1
ATOM 1376 O O . ASP A 1 196 ? -5.594 -11.873 -12.139 1.00 81.19 196 ASP A O 1
ATOM 1380 N N . PRO A 1 197 ? -4.652 -13.904 -11.923 1.00 63.41 197 PRO A N 1
ATOM 1381 C CA . PRO A 1 197 ? -4.115 -13.908 -13.283 1.00 63.41 197 PRO A CA 1
ATOM 1382 C C . PRO A 1 197 ? -5.202 -14.135 -14.348 1.00 63.41 197 PRO A C 1
ATOM 1384 O O . PRO A 1 197 ? -4.980 -13.861 -15.527 1.00 63.41 197 PRO A O 1
ATOM 1387 N N . ASP A 1 198 ? -6.372 -14.643 -13.951 1.00 56.91 198 ASP A N 1
ATOM 1388 C CA . ASP A 1 198 ? -7.436 -15.089 -14.848 1.00 56.91 198 ASP A CA 1
ATOM 1389 C C . ASP A 1 198 ? -8.494 -13.997 -15.094 1.00 56.91 198 ASP A C 1
ATOM 1391 O O . ASP A 1 198 ? -9.670 -14.153 -14.741 1.00 56.91 198 ASP A O 1
ATOM 1395 N N . LYS A 1 199 ? -8.102 -12.891 -15.746 1.00 47.53 199 LYS A N 1
ATOM 1396 C CA . LYS A 1 199 ? -9.052 -12.045 -16.495 1.00 47.53 199 LYS A CA 1
ATOM 1397 C C . LYS A 1 199 ? -8.435 -11.199 -17.605 1.00 47.53 199 LYS A C 1
ATOM 1399 O O . LYS A 1 199 ? -7.584 -10.339 -17.300 1.00 47.53 199 LYS A O 1
#